Protein 6BA9 (pdb70)

Secondary structure (DSSP, 8-state):
--EEEEE---TT---EEEEEPPTT--GGGGHHHHTS--SSSEEEEEPPTTSGGGTTSPPP--HHHHHHHHHHHHHHHS-TTSPEEEEEETHHHHHHHHHHHHHHHTT---SEEEEES---TTS--SS--TTS-HHHHHHHHHHHTS--GGGGG-HHHHHHHHHHHHHHHHHHHH---S-GGGSPPB-S-EEEEEETT-TTS-HHHHHGGGGGBSSEEEEEEESSSTTHHHHTHHHHHHHHHHH-HHHH-

InterPro domains:
  IPR001031 Thioesterase [PF00975] (20-250)
  IPR012223 Thioesterase type II, NRPS/PKS/S-FAS [PTHR11487] (1-256)
  IPR029058 Alpha/Beta hydrolase fold [G3DSA:3.40.50.1820] (8-244)
  IPR029058 Alpha/Beta hydrolase fold [SSF53474] (9-246)

B-factor: mean 22.12, std 8.67, range [9.47, 68.82]

Structure (mmCIF, N/CA/C/O backbone):
data_6BA9
#
_entry.id   6BA9
#
_cell.length_a   82.450
_cell.length_b   82.450
_cell.length_c   82.043
_cell.angle_alpha   90.00
_cell.angle_beta   90.00
_cell.angle_gamma   90.00
#
_symmetry.space_group_name_H-M   'P 4 21 2'
#
loop_
_entity.id
_entity.type
_entity.pdbx_description
1 polymer 'Iron aquisition yersiniabactin synthesis enzyme, YbtT'
2 water water
#
loop_
_atom_site.group_PDB
_atom_site.id
_atom_site.type_symbol
_atom_site.label_atom_id
_atom_site.label_alt_id
_atom_site.label_comp_id
_atom_site.label_asym_id
_atom_site.label_entity_id
_atom_site.label_seq_id
_atom_site.pdbx_PDB_ins_code
_atom_site.Cartn_x
_atom_site.Cartn_y
_atom_site.Cartn_z
_atom_site.occupancy
_atom_site.B_iso_or_equiv
_atom_site.auth_seq_id
_atom_site.auth_comp_id
_atom_site.auth_asym_id
_atom_site.auth_atom_id
_atom_site.pdbx_PDB_model_num
ATOM 1 N N . ALA A 1 1 ? 7.719 33.313 20.122 1.00 30.91 0 ALA A N 1
ATOM 2 C CA . ALA A 1 1 ? 9.140 33.185 20.450 1.00 22.62 0 ALA A CA 1
ATOM 3 C C . ALA A 1 1 ? 9.623 31.778 20.134 1.00 20.93 0 ALA A C 1
ATOM 4 O O . ALA A 1 1 ? 8.868 30.802 20.245 1.00 23.13 0 ALA A O 1
ATOM 6 N N . MET A 1 2 ? 10.899 31.670 19.749 1.00 16.30 1 MET A N 1
ATOM 7 C CA . MET A 1 2 ? 11.502 30.360 19.551 1.00 16.05 1 MET A CA 1
ATOM 8 C C . MET A 1 2 ? 11.900 29.707 20.868 1.00 15.88 1 MET A C 1
ATOM 9 O O . MET A 1 2 ? 11.838 28.477 20.985 1.00 16.74 1 MET A O 1
ATOM 23 N N . CYS A 1 3 ? 12.322 30.484 21.858 1.00 13.81 2 CYS A N 1
ATOM 24 C CA . CYS A 1 3 ? 12.850 29.924 23.098 1.00 15.74 2 CYS A CA 1
ATOM 25 C C . CYS A 1 3 ? 11.731 29.596 24.082 1.00 19.01 2 CYS A C 1
ATOM 26 O O . CYS A 1 3 ? 10.819 30.403 24.299 1.00 19.47 2 CYS A O 1
ATOM 34 N N . ILE A 1 4 ? 11.805 28.403 24.667 1.00 15.64 3 ILE A N 1
ATOM 35 C CA . ILE A 1 4 ? 10.914 28.005 25.762 1.00 17.43 3 ILE A CA 1
ATOM 36 C C . ILE A 1 4 ? 11.764 27.739 27.003 1.00 17.26 3 ILE A C 1
ATOM 37 O O . ILE A 1 4 ? 12.822 27.101 26.913 1.00 15.46 3 ILE A O 1
ATOM 53 N N . PRO A 1 5 ? 11.326 28.174 28.181 1.00 15.68 4 PRO A N 1
ATOM 54 C CA . PRO A 1 5 ? 12.115 27.955 29.397 1.00 17.43 4 PRO A CA 1
ATOM 55 C C . PRO A 1 5 ? 12.003 26.519 29.886 1.00 20.16 4 PRO A C 1
ATOM 56 O O . PRO A 1 5 ? 10.913 25.941 29.914 1.00 21.19 4 PRO A O 1
ATOM 67 N N . LEU A 1 6 ? 13.144 25.931 30.260 1.00 15.71 5 LEU A N 1
ATOM 68 C CA . LEU A 1 6 ? 13.179 24.611 30.887 1.00 16.52 5 LEU A CA 1
ATOM 69 C C . LEU A 1 6 ? 13.539 24.686 32.361 1.00 20.31 5 LEU A C 1
ATOM 70 O O . LEU A 1 6 ? 12.906 24.014 33.188 1.00 21.54 5 LEU A O 1
ATOM 86 N N . TRP A 1 7 ? 14.553 25.471 32.713 1.00 18.09 6 TRP A N 1
ATOM 87 C CA . TRP A 1 7 ? 14.915 25.718 34.107 1.00 18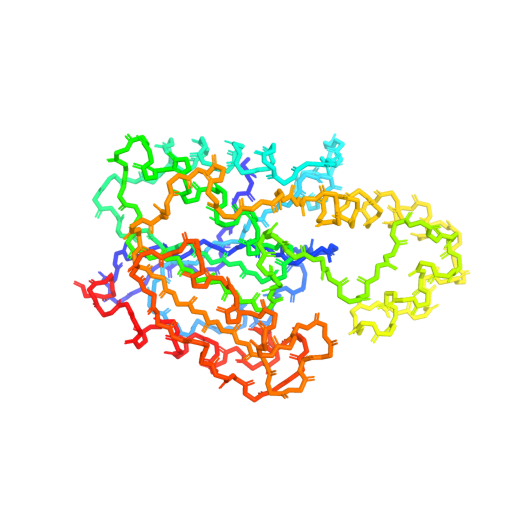.37 6 TRP A CA 1
ATOM 88 C C . TRP A 1 7 ? 14.910 27.211 34.383 1.00 21.60 6 TRP A C 1
ATOM 89 O O . TRP A 1 7 ? 15.422 27.995 33.576 1.00 16.89 6 TRP A O 1
ATOM 110 N N . PRO A 1 8 ? 14.426 27.633 35.543 1.00 19.34 7 PRO A N 1
ATOM 111 C CA . PRO A 1 8 ? 14.688 28.992 35.992 1.00 20.38 7 PRO A CA 1
ATOM 112 C C . PRO A 1 8 ? 16.061 29.047 36.640 1.00 19.56 7 PRO A C 1
ATOM 113 O O . PRO A 1 8 ? 16.606 28.035 37.090 1.00 22.36 7 PRO A O 1
ATOM 124 N N . ALA A 1 9 ? 16.637 30.243 36.668 1.00 21.54 8 ALA A N 1
ATOM 125 C CA . ALA A 1 9 ? 17.870 30.414 37.409 1.00 21.34 8 ALA A CA 1
ATOM 126 C C . ALA A 1 9 ? 17.608 30.137 38.884 1.00 23.58 8 ALA A C 1
ATOM 127 O O . ALA A 1 9 ? 16.509 30.376 39.396 1.00 23.72 8 ALA A O 1
ATOM 134 N N . ARG A 1 10 ? 18.618 29.616 39.570 1.00 20.46 9 ARG A N 1
ATOM 135 C CA . ARG A 1 10 ? 18.494 29.428 41.009 1.00 23.69 9 ARG A CA 1
ATOM 136 C C . ARG A 1 10 ? 19.790 29.809 41.705 1.00 21.59 9 ARG A C 1
ATOM 137 O O . ARG A 1 10 ? 20.837 30.031 41.084 1.00 21.24 9 ARG A O 1
ATOM 158 N N . ASN A 1 11 ? 19.696 29.879 43.032 1.00 24.13 10 ASN A N 1
ATOM 159 C CA . ASN A 1 11 ? 20.839 30.133 43.897 1.00 20.85 10 ASN A CA 1
ATOM 160 C C . ASN A 1 11 ? 21.525 31.464 43.590 1.00 21.79 10 ASN A C 1
ATOM 161 O O . ASN A 1 11 ? 22.726 31.597 43.792 1.00 25.11 10 ASN A O 1
ATOM 172 N N . GLY A 1 12 ? 20.758 32.444 43.111 1.00 25.96 11 GLY A N 1
ATOM 173 C CA . GLY A 1 12 ? 21.293 33.744 42.755 1.00 27.85 11 GLY A CA 1
ATOM 174 C C . GLY A 1 12 ? 22.071 33.795 41.452 1.00 29.07 11 GLY A C 1
ATOM 175 O O . GLY A 1 12 ? 22.595 34.862 41.108 1.00 29.29 11 GLY A O 1
ATOM 179 N N . ASN A 1 13 ? 22.161 32.690 40.717 1.00 25.08 12 ASN A N 1
ATOM 180 C CA . ASN A 1 13 ? 22.916 32.676 39.473 1.00 21.53 12 ASN A CA 1
ATOM 181 C C . ASN A 1 13 ? 22.229 33.568 38.451 1.00 20.59 12 ASN A C 1
ATOM 182 O O . ASN A 1 13 ? 21.001 33.669 38.417 1.00 24.97 12 ASN A O 1
ATOM 193 N N . THR A 1 14 ? 23.035 34.200 37.592 1.00 19.85 13 THR A N 1
ATOM 194 C CA . THR A 1 14 ? 22.514 35.131 36.595 1.00 21.25 13 THR A CA 1
ATOM 195 C C . THR A 1 14 ? 22.707 34.649 35.162 1.00 18.90 13 THR A C 1
ATOM 196 O O . THR A 1 14 ? 22.207 35.298 34.236 1.00 22.19 13 THR A O 1
ATOM 207 N N . ALA A 1 15 ? 23.380 33.523 34.960 1.00 17.69 14 ALA A N 1
ATOM 208 C CA . ALA A 1 15 ? 23.655 33.056 33.613 1.00 17.14 14 ALA A CA 1
ATOM 209 C C . ALA A 1 15 ? 22.402 32.460 32.977 1.00 15.75 14 ALA A C 1
ATOM 210 O O . ALA A 1 15 ? 21.476 32.014 33.651 1.00 16.83 14 ALA A O 1
ATOM 217 N N . HIS A 1 16 ? 22.382 32.482 31.641 1.0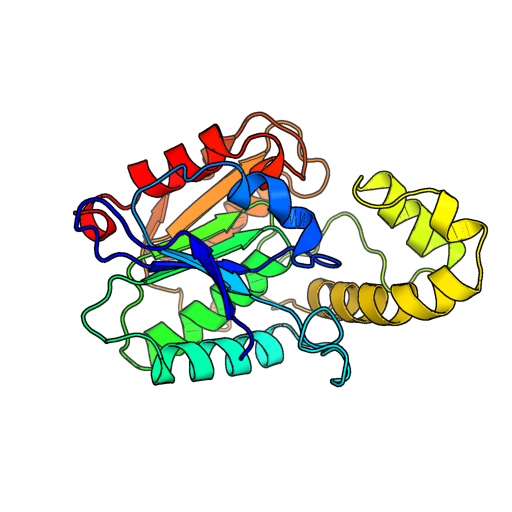0 15.12 15 HIS A N 1
ATOM 218 C CA . HIS A 1 16 ? 21.288 31.926 30.852 1.00 13.39 15 HIS A CA 1
ATOM 219 C C . HIS A 1 16 ? 21.896 31.097 29.733 1.00 13.98 15 HIS A C 1
ATOM 220 O O . HIS A 1 16 ? 22.638 31.623 28.896 1.00 14.56 15 HIS A O 1
ATOM 234 N N . LEU A 1 17 ? 21.638 29.794 29.767 1.00 13.18 16 LEU A N 1
ATOM 235 C CA . LEU A 1 17 ? 22.098 28.846 28.756 1.00 12.28 16 LEU A CA 1
ATOM 236 C C . LEU A 1 17 ? 20.943 28.560 27.798 1.00 12.27 16 LEU A C 1
ATOM 237 O O . LEU A 1 17 ? 19.845 28.200 28.230 1.00 13.82 16 LEU A O 1
ATOM 253 N N . VAL A 1 18 ? 21.185 28.762 26.501 1.00 11.69 17 VAL A N 1
ATOM 254 C CA . VAL A 1 18 ? 20.205 28.566 25.436 1.00 11.95 17 VAL A CA 1
ATOM 255 C C . VAL A 1 18 ? 20.676 27.411 24.562 1.00 12.51 17 VAL A C 1
ATOM 256 O O . VAL A 1 18 ? 21.775 27.465 23.987 1.00 12.02 17 VAL A O 1
ATOM 269 N N . MET A 1 19 ? 19.859 26.363 24.478 1.00 11.03 18 MET A N 1
ATOM 270 C CA . MET A 1 19 ? 20.219 25.137 23.787 1.00 11.21 18 MET A CA 1
ATOM 271 C C . MET A 1 19 ? 19.483 25.010 22.465 1.00 10.79 18 MET A C 1
ATOM 272 O O . MET A 1 19 ? 18.246 25.018 22.439 1.00 11.52 18 MET A O 1
ATOM 286 N N . CYS A 1 20 ? 20.228 24.769 21.388 1.00 11.35 19 CYS A N 1
ATOM 287 C CA . CYS A 1 20 ? 19.699 24.499 20.056 1.00 12.41 19 CYS A CA 1
ATOM 288 C C . CYS A 1 20 ? 19.648 22.991 19.821 1.00 11.16 19 CYS A C 1
ATOM 289 O O . CYS A 1 20 ? 20.673 22.299 19.991 1.00 11.93 19 CYS A O 1
ATOM 297 N N . PRO A 1 21 ? 18.504 22.441 19.429 1.00 12.02 20 PRO A N 1
ATOM 298 C CA . PRO A 1 21 ? 18.367 20.987 19.322 1.00 11.37 20 PRO A CA 1
ATOM 299 C C . PRO A 1 21 ? 18.916 20.429 18.008 1.00 13.70 20 PRO A C 1
ATOM 300 O O . PRO A 1 21 ? 19.249 21.147 17.060 1.00 13.37 20 PRO A O 1
ATOM 311 N N . PHE A 1 22 ? 19.005 19.101 17.968 1.00 12.99 21 PHE A N 1
ATOM 312 C CA . PHE A 1 22 ? 19.384 18.364 16.776 1.00 12.95 21 PHE A CA 1
ATOM 313 C C . PHE A 1 22 ? 18.226 18.333 15.764 1.00 13.07 21 PHE A C 1
ATOM 314 O O . PHE A 1 22 ? 17.085 18.729 16.050 1.00 14.36 21 PHE A O 1
ATOM 331 N N . ALA A 1 23 ? 18.541 17.877 14.557 1.00 12.92 22 ALA A N 1
ATOM 332 C CA . ALA A 1 23 ? 17.534 17.765 13.502 1.00 12.32 22 ALA A CA 1
ATOM 333 C C . ALA A 1 23 ? 16.454 16.784 13.931 1.00 15.45 22 ALA A C 1
ATOM 334 O O . ALA A 1 23 ? 16.744 15.705 14.458 1.00 16.42 22 ALA A O 1
ATOM 341 N N . GLY A 1 24 ? 15.201 17.172 13.715 1.00 14.94 23 GLY A N 1
ATOM 342 C CA . GLY A 1 24 ? 14.079 16.415 14.205 1.00 17.56 23 GLY A CA 1
ATOM 343 C C . GLY A 1 24 ? 13.802 16.614 15.673 1.00 17.42 23 GLY A C 1
ATOM 344 O O . GLY A 1 24 ? 12.842 16.026 16.197 1.00 19.46 23 GLY A O 1
ATOM 348 N N . GLY A 1 25 ? 14.605 17.417 16.363 1.00 16.52 24 GLY A N 1
ATOM 349 C CA . GLY A 1 25 ? 14.379 17.649 17.771 1.00 16.00 24 GLY A CA 1
ATOM 350 C C . GLY A 1 25 ? 13.147 18.498 18.030 1.00 17.51 24 GLY A C 1
ATOM 351 O O . GLY A 1 25 ? 12.679 19.267 17.186 1.00 17.85 24 GLY A O 1
ATOM 355 N N . SER A 1 26 ? 12.629 18.365 19.248 1.00 17.19 25 SER A N 1
ATOM 356 C CA . SER A 1 26 ? 11.467 19.116 19.717 1.00 16.53 25 SER A CA 1
ATOM 357 C C . SER A 1 26 ? 11.475 19.020 21.233 1.00 17.18 25 SER A C 1
ATOM 358 O O . SER A 1 26 ? 12.310 18.329 21.813 1.00 17.95 25 SER A O 1
ATOM 366 N N . SER A 1 27 ? 10.535 19.708 21.882 1.00 16.13 26 SER A N 1
ATOM 367 C CA . SER A 1 27 ? 10.602 19.789 23.338 1.00 14.98 26 SER A CA 1
ATOM 368 C C . SER A 1 27 ? 10.505 18.421 24.000 1.00 18.22 26 SER A C 1
ATOM 369 O O . SER A 1 27 ? 11.154 18.191 25.031 1.00 17.05 26 SER A O 1
ATOM 377 N N . SER A 1 28 ? 9.732 17.490 23.433 1.00 17.78 27 SER A N 1
ATOM 378 C CA . SER A 1 28 ? 9.576 16.198 24.090 1.00 18.69 27 SER A CA 1
ATOM 379 C C . SER A 1 28 ? 10.896 15.447 24.208 1.00 19.90 27 SER A C 1
ATOM 380 O O . SER A 1 28 ? 11.079 14.656 25.146 1.00 20.25 27 SER A O 1
ATOM 388 N N . ALA A 1 29 ? 11.826 15.671 23.274 1.00 18.28 28 ALA A N 1
ATOM 389 C CA . ALA A 1 29 ? 13.111 14.985 23.318 1.00 19.23 28 ALA A CA 1
ATOM 390 C C . ALA A 1 29 ? 13.938 15.387 24.531 1.00 20.49 28 ALA A C 1
ATOM 391 O O . ALA A 1 29 ? 14.819 14.623 24.941 1.00 20.51 28 ALA A O 1
ATOM 398 N N . PHE A 1 30 ? 13.651 16.544 25.128 1.00 17.09 29 PHE A N 1
ATOM 399 C CA . PHE A 1 30 ? 14.424 17.115 26.227 1.00 17.36 29 PHE A CA 1
ATOM 400 C C . PHE A 1 30 ? 13.684 17.046 27.562 1.00 19.72 29 PHE A C 1
ATOM 401 O O . PHE A 1 30 ? 14.084 17.694 28.537 1.00 17.81 29 PHE A O 1
ATOM 418 N N . ARG A 1 31 ? 12.631 16.230 27.640 1.00 20.54 30 ARG A N 1
ATOM 419 C CA . ARG A 1 31 ? 11.858 16.137 28.873 1.00 22.22 30 ARG A CA 1
ATOM 420 C C . ARG A 1 31 ? 12.721 15.689 30.050 1.00 19.36 30 ARG A C 1
ATOM 421 O O . ARG A 1 31 ? 12.507 16.137 31.178 1.00 22.08 30 ARG A O 1
ATOM 442 N N . HIS A 1 32 ? 13.689 14.802 29.810 1.00 20.26 31 HIS A N 1
ATOM 443 C CA . HIS A 1 32 ? 14.555 14.342 30.894 1.00 20.86 31 HIS A CA 1
ATOM 444 C C . HIS A 1 32 ? 15.297 15.502 31.551 1.00 20.96 31 HIS A C 1
ATOM 445 O O . HIS A 1 32 ? 15.539 15.486 32.767 1.00 19.84 31 HIS A O 1
ATOM 459 N N . TRP A 1 33 ? 15.653 16.525 30.773 1.00 18.22 32 TRP A N 1
ATOM 460 C CA . TRP A 1 33 ? 16.279 17.702 31.368 1.00 17.69 32 TRP A CA 1
ATOM 461 C C . TRP A 1 33 ? 15.343 18.419 32.329 1.00 18.70 32 TRP A C 1
ATOM 462 O O . TRP A 1 33 ? 15.795 19.026 33.303 1.00 18.99 32 TRP A O 1
ATOM 483 N N . GLN A 1 34 ? 14.040 18.377 32.073 1.00 23.24 33 GLN A N 1
ATOM 484 C CA . GLN A 1 34 ? 13.087 18.992 32.991 1.00 27.54 33 GLN A CA 1
ATOM 485 C C . GLN A 1 34 ? 12.876 18.177 34.256 1.00 26.12 33 GLN A C 1
ATOM 486 O O . GLN A 1 34 ? 12.378 18.720 35.250 1.00 34.45 33 GLN A O 1
ATOM 500 N N . ALA A 1 35 ? 13.235 16.895 34.255 1.00 28.31 34 ALA A N 1
ATOM 501 C CA . ALA A 1 35 ? 13.060 16.089 35.454 1.00 30.80 34 ALA A CA 1
ATOM 502 C C . ALA A 1 35 ? 13.922 16.594 36.598 1.00 31.58 34 ALA A C 1
ATOM 503 O O . ALA A 1 35 ? 13.618 16.316 37.762 1.00 33.54 34 ALA A O 1
ATOM 510 N N . GLU A 1 36 ? 14.995 17.328 36.299 1.00 26.42 35 GLU A N 1
ATOM 511 C CA . GLU A 1 36 ? 15.943 17.687 37.342 1.00 23.04 35 GLU A CA 1
ATOM 512 C C . GLU A 1 36 ? 16.902 18.775 36.871 1.00 21.84 35 GLU A C 1
ATOM 513 O O . GLU A 1 36 ? 17.554 18.620 35.840 1.00 23.26 35 GLU A O 1
ATOM 525 N N . GLN A 1 37 ? 17.010 19.857 37.634 1.00 21.99 36 GLN A N 1
ATOM 526 C CA . GLN A 1 37 ? 17.923 20.945 37.307 1.00 19.02 36 GLN A CA 1
ATOM 527 C C . GLN A 1 37 ? 19.351 20.557 37.682 1.00 20.15 36 GLN A C 1
ATOM 528 O O . GLN A 1 37 ? 19.641 20.263 38.850 1.00 22.19 36 GLN A O 1
ATOM 542 N N . LEU A 1 38 ? 20.249 20.555 36.697 1.00 16.67 37 LEU A N 1
ATOM 543 C CA . LEU A 1 38 ? 21.604 20.057 36.884 1.00 16.52 37 LEU A CA 1
ATOM 544 C C . LEU A 1 38 ? 22.662 21.153 36.989 1.00 17.21 37 LEU A C 1
ATOM 545 O O . LEU A 1 38 ? 23.848 20.844 37.183 1.00 18.54 37 LEU A O 1
ATOM 561 N N . ALA A 1 39 ? 22.268 22.413 36.873 1.00 17.35 38 ALA A N 1
ATOM 562 C CA . ALA A 1 39 ? 23.160 23.548 37.061 1.00 17.23 38 ALA A CA 1
ATOM 563 C C . ALA A 1 39 ? 22.277 24.732 37.401 1.00 16.23 38 ALA A C 1
ATOM 564 O O . ALA A 1 39 ? 21.072 24.707 37.155 1.00 18.10 38 ALA A O 1
ATOM 571 N N . ASP A 1 40 ? 22.881 25.777 37.976 1.00 17.38 39 ASP A N 1
ATOM 572 C CA . ASP A 1 40 ? 22.090 26.873 38.536 1.00 16.56 39 ASP A CA 1
ATOM 573 C C . ASP A 1 40 ? 21.654 27.936 37.517 1.00 16.25 39 ASP A C 1
ATOM 574 O O . ASP A 1 40 ? 20.843 28.810 37.862 1.00 18.29 39 ASP A O 1
ATOM 583 N N . CYS A 1 41 ? 22.165 27.892 36.289 1.00 15.66 40 CYS A N 1
ATOM 584 C CA . CYS A 1 41 ? 21.766 28.855 35.279 1.00 15.95 40 CYS A CA 1
ATOM 585 C C . CYS A 1 41 ? 20.320 28.619 34.876 1.00 15.28 40 CYS A C 1
ATOM 586 O O . CYS A 1 41 ? 19.800 27.509 34.986 1.00 14.72 40 CYS A O 1
ATOM 594 N N . ALA A 1 42 ? 19.677 29.676 34.382 1.00 14.69 41 ALA A N 1
ATOM 595 C CA . ALA A 1 42 ? 18.474 29.500 33.589 1.00 14.24 41 ALA A CA 1
ATOM 596 C C . ALA A 1 42 ? 18.837 28.701 32.347 1.00 14.43 41 ALA A C 1
ATOM 597 O O . ALA A 1 42 ? 19.967 28.768 31.855 1.00 15.09 41 ALA A O 1
ATOM 604 N N . LEU A 1 43 ? 17.888 27.890 31.884 1.00 13.42 42 LEU A N 1
ATOM 605 C CA . LEU A 1 43 ? 18.057 27.050 30.707 1.00 13.16 42 LEU A CA 1
ATOM 606 C C . LEU A 1 43 ? 16.821 27.176 29.833 1.00 14.80 42 LEU A C 1
ATOM 607 O O . LEU A 1 43 ? 15.695 26.972 30.304 1.00 15.19 42 LEU A O 1
ATOM 623 N N . SER A 1 44 ? 17.033 27.50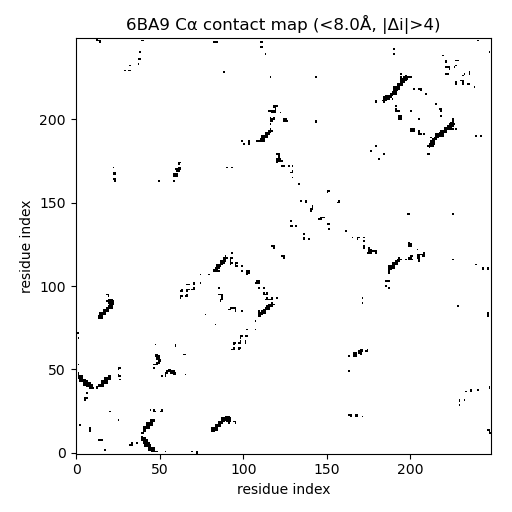8 28.565 1.00 13.53 43 SER A N 1
ATOM 624 C CA . SER A 1 44 ? 15.956 27.557 27.588 1.00 12.73 43 SER A CA 1
ATOM 625 C C . SER A 1 44 ? 16.310 26.685 26.398 1.00 13.19 43 SER A C 1
ATOM 626 O O . SER A 1 44 ? 17.490 26.495 26.079 1.00 13.67 43 SER A O 1
ATOM 634 N N . LEU A 1 45 ? 15.270 26.166 25.742 1.00 12.16 44 LEU A N 1
ATOM 635 C CA . LEU A 1 45 ? 15.389 25.330 24.557 1.00 11.93 44 LEU A CA 1
ATOM 636 C C . LEU A 1 45 ? 14.808 26.085 23.367 1.00 13.14 44 LEU A C 1
ATOM 637 O O . LEU A 1 45 ? 13.727 26.688 23.464 1.00 13.57 44 LEU A O 1
ATOM 653 N N . VAL A 1 46 ? 15.516 26.042 22.250 1.00 11.50 45 VAL A N 1
ATOM 654 C CA . VAL A 1 46 ? 15.080 26.685 21.010 1.00 11.84 45 VAL A CA 1
ATOM 655 C C . VAL A 1 46 ? 14.174 25.721 20.246 1.00 11.25 45 VAL A C 1
ATOM 656 O O . VAL A 1 46 ? 14.516 24.548 20.069 1.00 13.15 45 VAL A O 1
ATOM 669 N N . THR A 1 47 ? 13.026 26.217 19.787 1.00 13.19 46 THR A N 1
ATOM 670 C CA . THR A 1 47 ? 12.095 25.452 18.959 1.00 12.00 46 THR A CA 1
ATOM 671 C C . THR A 1 47 ? 12.304 25.807 17.495 1.00 10.71 46 THR A C 1
ATOM 672 O O . THR A 1 47 ? 12.243 26.987 17.135 1.00 14.35 46 THR A O 1
ATOM 683 N N . TRP A 1 48 ? 12.517 24.806 16.654 1.00 12.42 47 TRP A N 1
ATOM 684 C CA . TRP A 1 48 ? 12.539 25.046 15.219 1.00 15.61 47 TRP A CA 1
ATOM 685 C C . TRP A 1 48 ? 11.112 25.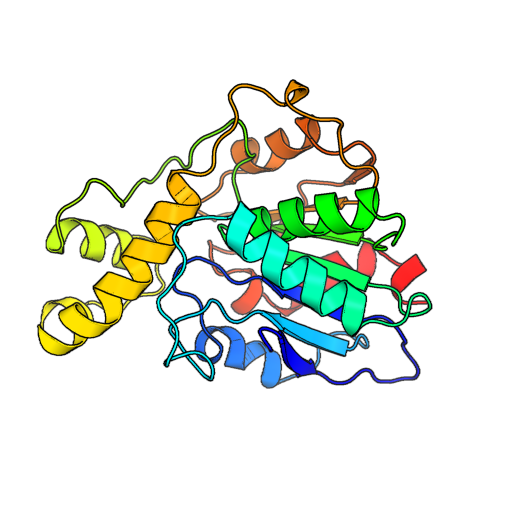276 14.708 1.00 14.34 47 TRP A C 1
ATOM 686 O O . TRP A 1 48 ? 10.190 24.530 15.073 1.00 13.92 47 TRP A O 1
ATOM 707 N N . PRO A 1 49 ? 10.879 26.301 13.895 1.00 13.00 48 PRO A N 1
ATOM 708 C CA . PRO A 1 49 ? 9.545 26.492 13.319 1.00 13.45 48 PRO A CA 1
ATOM 709 C C . PRO A 1 49 ? 8.995 25.206 12.710 1.00 12.88 48 PRO A C 1
ATOM 710 O O . PRO A 1 49 ? 9.726 24.372 12.148 1.00 13.33 48 PRO A O 1
ATOM 721 N N . GLY A 1 50 ? 7.686 25.026 12.891 1.00 12.64 49 GLY A N 1
ATOM 722 C CA . GLY A 1 50 ? 6.951 23.918 12.325 1.00 13.68 49 GLY A CA 1
ATOM 723 C C . GLY A 1 50 ? 6.456 22.903 13.330 1.00 13.69 49 GLY A C 1
ATOM 724 O O . GLY A 1 50 ? 5.790 21.940 12.924 1.00 15.56 49 GLY A O 1
ATOM 728 N N . ARG A 1 51 ? 6.787 23.047 14.608 1.00 13.11 50 ARG A N 1
ATOM 729 C CA . ARG A 1 51 ? 6.387 22.077 15.613 1.00 14.51 50 ARG A CA 1
ATOM 730 C C . ARG A 1 51 ? 6.180 22.793 16.935 1.00 12.82 50 ARG A C 1
ATOM 731 O O . ARG A 1 51 ? 6.538 23.967 17.097 1.00 12.53 50 ARG A O 1
ATOM 752 N N . ASP A 1 52 ? 5.651 22.054 17.904 1.00 14.79 51 ASP A N 1
ATOM 753 C CA . ASP A 1 52 ? 5.423 22.563 19.268 1.00 13.89 51 ASP A CA 1
ATOM 754 C C . ASP A 1 52 ? 4.567 23.828 19.166 1.00 14.36 51 ASP A C 1
ATOM 755 O O . ASP A 1 52 ? 3.592 23.824 18.399 1.00 14.47 51 ASP A O 1
ATOM 764 N N . ARG A 1 53 ? 4.900 24.915 19.862 1.00 17.05 52 ARG A N 1
ATOM 765 C CA . ARG A 1 53 ? 4.083 26.128 19.800 1.00 16.92 52 ARG A CA 1
ATOM 766 C C . ARG A 1 53 ? 4.182 26.828 18.454 1.00 16.25 52 ARG A C 1
ATOM 767 O O . ARG A 1 53 ? 3.454 27.802 18.227 1.00 18.23 52 ARG A O 1
ATOM 788 N N . LEU A 1 54 ? 5.096 26.391 17.581 1.00 13.70 53 LEU A N 1
ATOM 789 C CA . LEU A 1 54 ? 5.324 26.983 16.273 1.00 12.99 53 LEU A CA 1
ATOM 790 C C . LEU A 1 54 ? 4.814 26.091 15.150 1.00 13.50 53 LEU A C 1
ATOM 791 O O . LEU A 1 54 ? 5.260 26.205 14.003 1.00 14.13 53 LEU A O 1
ATOM 807 N N . ARG A 1 55 ? 3.854 25.221 15.457 1.00 12.51 54 ARG A N 1
ATOM 808 C CA . ARG A 1 55 ? 3.283 24.314 14.456 1.00 14.20 54 ARG A CA 1
ATOM 809 C C . ARG A 1 55 ? 2.669 25.062 13.280 1.00 14.76 54 ARG A C 1
ATOM 810 O O . ARG A 1 55 ? 2.640 24.536 12.160 1.00 17.68 54 ARG A O 1
ATOM 831 N N . HIS A 1 56 ? 2.164 26.269 13.509 1.00 14.24 55 HIS A N 1
ATOM 832 C CA . HIS A 1 56 ? 1.500 27.033 12.461 1.00 16.42 55 HIS A CA 1
ATOM 833 C C . HIS A 1 56 ? 2.471 27.581 11.421 1.00 17.99 55 HIS A C 1
ATOM 834 O O . HIS A 1 56 ? 2.021 28.091 10.391 1.00 20.87 55 HIS A O 1
ATOM 848 N N . LEU A 1 57 ? 3.780 27.519 11.666 1.00 15.84 56 LEU A N 1
ATOM 849 C CA . LEU A 1 57 ? 4.775 28.048 10.742 1.00 17.33 56 LEU A CA 1
ATOM 850 C C . LEU A 1 57 ? 5.300 26.936 9.840 1.00 17.87 56 LEU A C 1
ATOM 851 O O . LEU A 1 57 ? 5.385 25.774 10.237 1.00 18.80 56 LEU A O 1
ATOM 867 N N . GLU A 1 58 ? 5.683 27.295 8.615 1.00 20.22 57 GLU A N 1
ATOM 868 C CA . GLU A 1 58 ? 6.386 26.324 7.789 1.00 18.23 57 GLU A CA 1
ATOM 869 C C . GLU A 1 58 ? 7.807 26.150 8.315 1.00 15.17 57 GLU A C 1
ATOM 870 O O . GLU A 1 58 ? 8.432 27.115 8.758 1.00 17.39 57 GLU A O 1
ATOM 882 N N . PRO A 1 59 ? 8.348 24.938 8.276 1.00 15.72 58 PRO A N 1
ATOM 883 C CA . PRO A 1 59 ? 9.727 24.761 8.715 1.00 14.08 58 PRO A CA 1
ATOM 884 C C . PRO A 1 59 ? 10.698 25.441 7.763 1.00 15.43 58 PRO A C 1
ATOM 885 O O . PRO A 1 59 ? 10.469 25.523 6.547 1.00 17.71 58 PRO A O 1
ATOM 896 N N . LEU A 1 60 ? 11.776 25.957 8.338 1.00 13.91 59 LEU A N 1
ATOM 897 C CA . LEU A 1 60 ? 12.836 26.577 7.563 1.00 15.19 59 LEU A CA 1
ATOM 898 C C . LEU A 1 60 ? 13.833 25.542 7.045 1.00 14.70 59 LEU A C 1
ATOM 899 O O . LEU A 1 60 ? 13.983 24.443 7.585 1.00 15.90 59 LEU A O 1
ATOM 915 N N . ARG A 1 61 ? 14.494 25.904 5.953 1.00 14.62 60 ARG A N 1
ATOM 916 C CA . ARG A 1 61 ? 15.411 25.026 5.234 1.00 13.84 60 ARG A CA 1
ATOM 917 C C . ARG A 1 61 ? 16.826 25.592 5.181 1.00 13.56 60 ARG A C 1
ATOM 918 O O . ARG A 1 61 ? 17.640 25.156 4.353 1.00 14.90 60 ARG A O 1
ATOM 939 N N . SER A 1 62 ? 17.149 26.526 6.086 1.00 11.95 61 SER A N 1
ATOM 940 C CA . SER A 1 62 ? 18.440 27.211 6.127 1.00 12.39 61 SER A CA 1
ATOM 941 C C . SER A 1 62 ? 18.892 27.412 7.571 1.00 12.64 61 SER A C 1
ATOM 942 O O . SER A 1 62 ? 18.164 27.994 8.382 1.00 12.80 61 SER A O 1
ATOM 950 N N . ILE A 1 63 ? 20.116 26.974 7.863 1.00 13.09 62 ILE A N 1
ATOM 951 C CA . ILE A 1 63 ? 20.751 27.210 9.156 1.00 12.27 62 ILE A CA 1
ATOM 952 C C . ILE A 1 63 ? 20.885 28.708 9.428 1.00 13.08 62 ILE A C 1
ATOM 953 O 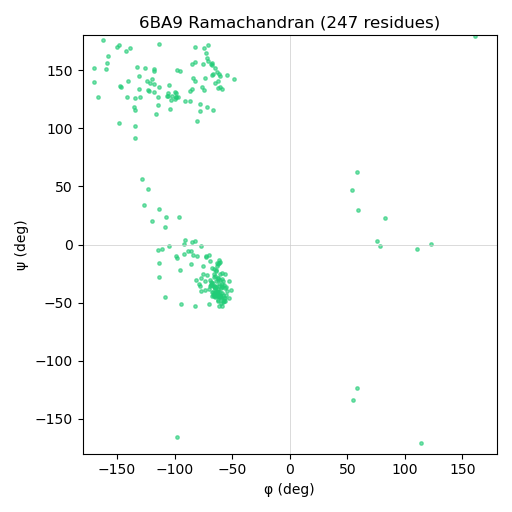O . ILE A 1 63 ? 20.626 29.181 10.538 1.00 11.85 62 ILE A O 1
ATOM 969 N N . THR A 1 64 ? 21.343 29.473 8.438 1.00 14.31 63 THR A N 1
ATOM 970 C CA . THR A 1 64 ? 21.577 30.894 8.682 1.00 13.68 63 THR A CA 1
ATOM 971 C C . THR A 1 64 ? 20.262 31.643 8.912 1.00 14.31 63 THR A C 1
ATOM 972 O O . THR A 1 64 ? 20.232 32.608 9.683 1.00 14.28 63 THR A O 1
ATOM 983 N N . GLN A 1 65 ? 19.172 31.216 8.269 1.00 13.63 64 GLN A N 1
ATOM 984 C CA . GLN A 1 65 ? 17.858 31.823 8.535 1.00 13.34 64 GLN A CA 1
ATOM 985 C C . GLN A 1 65 ? 17.415 31.555 9.974 1.00 13.16 64 GLN A C 1
ATOM 986 O O . GLN A 1 65 ? 16.917 32.449 10.668 1.00 14.62 64 GLN A O 1
ATOM 1000 N N . LEU A 1 66 ? 17.565 30.315 10.435 1.00 13.47 65 LEU A N 1
ATOM 1001 C CA . LEU A 1 66 ? 17.250 30.002 11.825 1.00 11.48 65 LEU A CA 1
ATOM 1002 C C . LEU A 1 66 ? 18.079 30.849 12.786 1.00 12.37 65 LEU A C 1
ATOM 1003 O O . LEU A 1 66 ? 17.560 31.360 13.791 1.00 11.21 65 LEU A O 1
ATOM 1019 N N . ALA A 1 67 ? 19.374 30.998 12.491 1.00 12.05 66 ALA A N 1
ATOM 1020 C CA . ALA A 1 67 ? 20.275 31.774 13.341 1.00 11.67 66 ALA A CA 1
ATOM 1021 C C . ALA A 1 67 ? 19.894 33.244 13.372 1.00 11.67 66 ALA A C 1
ATOM 1022 O O . ALA A 1 67 ? 20.018 33.899 14.412 1.00 11.85 66 ALA A O 1
ATOM 1029 N N . ALA A 1 68 ? 19.454 33.786 12.239 1.00 13.08 67 ALA A N 1
ATOM 1030 C CA . ALA A 1 68 ? 19.027 35.180 12.224 1.00 13.27 67 ALA A CA 1
ATOM 1031 C C . ALA A 1 68 ? 17.807 35.387 13.109 1.00 15.08 67 ALA A C 1
ATOM 1032 O O . ALA A 1 68 ? 17.734 36.361 13.865 1.00 14.12 67 ALA A O 1
ATOM 1039 N N . LEU A 1 69 ? 16.833 34.492 13.032 1.00 13.07 68 LEU A N 1
ATOM 1040 C CA . LEU A 1 69 ? 15.665 34.593 13.900 1.00 12.77 68 LEU A CA 1
ATOM 1041 C C . LEU A 1 69 ? 16.074 34.514 15.365 1.00 12.52 68 LEU A C 1
ATOM 1042 O O . LEU A 1 69 ? 15.616 35.297 16.202 1.00 13.73 68 LEU A O 1
ATOM 1058 N N . LEU A 1 70 ? 16.940 33.571 15.698 1.00 11.84 69 LEU A N 1
ATOM 1059 C CA . LEU A 1 70 ? 17.341 33.388 17.084 1.00 11.96 69 LEU A CA 1
ATOM 1060 C C . LEU A 1 70 ? 18.163 34.565 17.584 1.00 13.62 69 LEU A C 1
ATOM 1061 O O . LEU A 1 70 ? 17.942 35.041 18.696 1.00 11.40 69 LEU A O 1
ATOM 1077 N N . ALA A 1 71 ? 19.113 35.050 16.785 1.00 12.73 70 ALA A N 1
ATOM 1078 C CA . ALA A 1 71 ? 19.935 36.166 17.245 1.00 12.33 70 ALA A CA 1
ATOM 1079 C C . ALA A 1 71 ? 19.083 37.403 17.488 1.00 11.36 70 ALA A C 1
ATOM 1080 O O . ALA A 1 71 ? 19.277 38.121 18.480 1.00 12.39 70 ALA A O 1
ATOM 1087 N N . ASN A 1 72 ? 18.125 37.662 16.600 1.00 12.75 71 ASN A N 1
ATOM 1088 C CA . ASN A 1 72 ? 17.244 38.811 16.812 1.00 13.21 71 ASN A CA 1
ATOM 1089 C C . ASN A 1 72 ? 16.435 38.649 18.079 1.00 14.50 71 ASN A C 1
ATOM 1090 O O . ASN A 1 72 ? 16.312 39.593 18.867 1.00 13.21 71 ASN A O 1
ATOM 1101 N N . GLU A 1 73 ? 15.906 37.450 18.319 1.00 11.94 72 GLU A N 1
ATOM 1102 C CA . GLU A 1 73 ? 15.130 37.222 19.528 1.00 13.40 72 GLU A CA 1
ATOM 1103 C C . GLU A 1 73 ? 15.974 37.425 20.777 1.00 12.83 72 GLU A C 1
ATOM 1104 O O . GLU A 1 73 ? 15.527 38.062 21.740 1.00 14.61 72 GLU A O 1
ATOM 1116 N N . LEU A 1 74 ? 17.193 36.896 20.787 1.00 13.00 73 LEU A N 1
ATOM 1117 C CA . LEU A 1 74 ? 18.055 37.028 21.954 1.00 13.35 73 LEU A CA 1
ATOM 1118 C C . LEU A 1 74 ? 18.485 38.474 22.162 1.00 14.50 73 LEU A C 1
ATOM 1119 O O . LEU A 1 74 ? 18.529 38.944 23.297 1.00 16.42 73 LEU A O 1
ATOM 1135 N N . GLU A 1 75 ? 18.808 39.195 21.086 1.00 13.25 74 GLU A N 1
ATOM 1136 C CA . GLU A 1 75 ? 19.160 40.605 21.231 1.00 13.05 74 GLU A CA 1
ATOM 1137 C C . GLU A 1 75 ? 18.027 41.397 21.864 1.00 15.60 74 GLU A C 1
ATOM 1138 O O . GLU A 1 75 ? 18.278 42.338 22.632 1.00 17.09 74 GLU A O 1
ATOM 1150 N N . ALA A 1 76 ? 16.781 41.055 21.531 1.00 14.47 75 ALA A N 1
ATOM 1151 C CA . ALA A 1 76 ? 15.613 41.762 22.035 1.00 16.43 75 ALA A CA 1
ATOM 1152 C C . ALA A 1 76 ? 15.276 41.380 23.467 1.00 20.07 75 ALA A C 1
ATOM 1153 O O . ALA A 1 76 ? 14.722 42.207 24.202 1.00 25.72 75 ALA A O 1
ATOM 1160 N N . SER A 1 77 ? 15.599 40.152 23.890 1.00 19.76 76 SER A N 1
ATOM 1161 C CA . SER A 1 77 ? 15.071 39.606 25.134 1.00 22.60 76 SER A CA 1
ATOM 1162 C C . SER A 1 77 ? 16.111 39.368 26.224 1.00 25.12 76 SER A C 1
ATOM 1163 O O . SER A 1 77 ? 15.719 39.205 27.384 1.00 29.56 76 SER A O 1
ATOM 1171 N N . VAL A 1 78 ? 17.405 39.349 25.911 1.00 20.04 77 VAL A N 1
ATOM 1172 C CA . VAL A 1 78 ? 18.433 39.058 26.901 1.00 20.81 77 VAL A CA 1
ATOM 1173 C C . VAL A 1 78 ? 19.098 40.363 27.300 1.00 25.21 77 VAL A C 1
ATOM 1174 O O . VAL A 1 78 ? 19.626 41.085 26.448 1.00 25.48 77 VAL A O 1
ATOM 1187 N N . SER A 1 79 ? 19.105 40.648 28.596 1.00 24.09 78 SER A N 1
ATOM 1188 C CA . SER A 1 79 ? 19.753 41.856 29.074 1.00 27.72 78 SER A CA 1
ATOM 1189 C C . SER A 1 79 ? 21.247 41.803 28.763 1.00 27.90 78 SER A C 1
ATOM 1190 O O . SER A 1 79 ? 21.878 40.747 28.904 1.00 26.52 78 SER A O 1
ATOM 1198 N N . PRO A 1 80 ? 21.862 42.920 2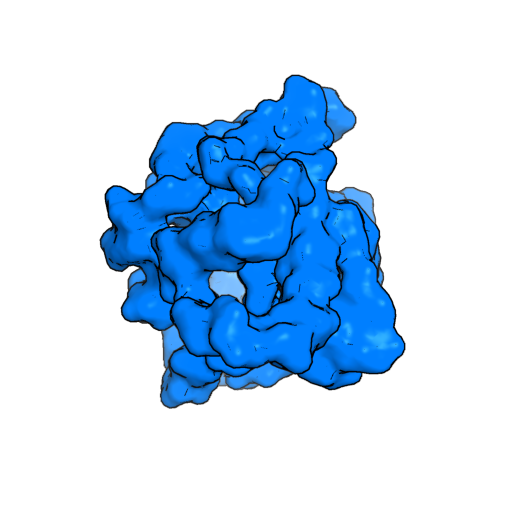8.370 1.00 31.68 79 PRO A N 1
ATOM 1199 C CA . PRO A 1 80 ? 23.319 42.902 28.171 1.00 32.40 79 PRO A CA 1
ATOM 1200 C C . PRO A 1 80 ? 24.103 42.559 29.430 1.00 31.14 79 PRO A C 1
ATOM 1201 O O . PRO A 1 80 ? 25.285 42.211 29.331 1.00 35.73 79 PRO A O 1
ATOM 1212 N N . ASP A 1 81 ? 23.479 42.621 30.604 1.00 29.11 80 ASP A N 1
ATOM 1213 C CA . ASP A 1 81 ? 24.128 42.247 31.854 1.00 31.81 80 ASP A CA 1
ATOM 1214 C C . ASP A 1 81 ? 23.983 40.766 32.184 1.00 31.08 80 ASP A C 1
ATOM 1215 O O . ASP A 1 81 ? 24.558 40.311 33.178 1.00 32.00 80 ASP A O 1
ATOM 1224 N N . THR A 1 82 ? 23.210 40.014 31.403 1.00 22.99 81 THR A N 1
ATOM 1225 C CA . THR A 1 82 ? 23.046 38.581 31.630 1.00 22.00 81 THR A CA 1
ATOM 1226 C C . THR A 1 82 ? 24.161 37.825 30.917 1.00 19.69 81 THR A C 1
ATOM 1227 O O . THR A 1 82 ? 24.311 37.986 29.700 1.00 21.34 81 THR A O 1
ATOM 1238 N N . PRO A 1 83 ? 24.960 37.004 31.604 1.00 17.39 82 PRO A N 1
ATOM 1239 C CA . PRO A 1 83 ? 25.919 36.144 30.891 1.00 16.32 82 PRO A CA 1
ATOM 1240 C C . PRO A 1 83 ? 25.183 35.104 30.059 1.00 19.08 82 PRO A C 1
ATOM 1241 O O . PRO A 1 83 ? 24.498 34.244 30.609 1.00 18.74 82 PRO A O 1
ATOM 1252 N N . LEU A 1 84 ? 25.337 35.176 28.742 1.00 14.92 83 LEU A N 1
ATOM 1253 C CA . LEU A 1 84 ? 24.636 34.302 27.808 1.00 14.20 83 LEU A CA 1
ATOM 1254 C C . LEU A 1 84 ? 25.584 33.215 27.330 1.00 13.19 83 LEU A C 1
ATOM 1255 O O . LEU A 1 84 ? 26.696 33.499 26.859 1.00 14.67 83 LEU A O 1
ATOM 1271 N N . LEU A 1 85 ? 25.139 31.970 27.449 1.00 12.85 84 LEU A N 1
ATOM 1272 C CA . LEU A 1 85 ? 25.829 30.814 26.890 1.00 12.93 84 LEU A CA 1
ATOM 1273 C C . LEU A 1 85 ? 24.966 30.197 25.798 1.00 13.43 84 LEU A C 1
ATOM 1274 O O . LEU A 1 85 ? 23.785 29.915 26.025 1.00 14.01 84 LEU A O 1
ATOM 1290 N N . LEU A 1 86 ? 25.532 30.015 24.612 1.00 12.01 85 LEU A N 1
ATOM 1291 C CA . LEU A 1 86 ? 24.832 29.378 23.502 1.00 11.46 85 LEU A CA 1
ATOM 1292 C C . LEU A 1 86 ? 25.384 27.982 23.308 1.00 12.92 85 LEU A C 1
ATOM 1293 O O . LEU A 1 86 ? 26.601 27.812 23.251 1.00 12.89 85 LEU A O 1
ATOM 1309 N N . ALA A 1 87 ? 24.510 26.989 23.224 1.00 11.19 86 ALA A N 1
ATOM 1310 C CA . ALA A 1 87 ? 24.909 25.603 23.030 1.00 11.39 86 ALA A CA 1
ATOM 1311 C C . ALA A 1 87 ? 24.070 24.969 21.928 1.00 10.16 86 ALA A C 1
ATOM 1312 O O . ALA A 1 87 ? 22.927 25.362 21.691 1.00 10.60 86 ALA A O 1
ATOM 1319 N N . GLY A 1 88 ? 24.629 23.968 21.261 1.00 11.07 87 GLY A N 1
ATOM 1320 C CA . GLY A 1 88 ? 23.861 23.196 20.301 1.00 11.14 87 GLY A CA 1
ATOM 1321 C C . GLY A 1 88 ? 24.501 21.857 20.054 1.00 11.96 87 GLY A C 1
ATOM 1322 O O . GLY A 1 88 ? 25.722 21.710 20.169 1.00 11.03 87 GLY A O 1
ATOM 1326 N N . HIS A 1 89 ? 23.671 20.868 19.718 1.00 10.95 88 HIS A N 1
ATOM 1327 C CA . HIS A 1 89 ? 24.109 19.513 19.408 1.00 11.22 88 HIS A CA 1
ATOM 1328 C C . HIS A 1 89 ? 23.728 19.181 17.971 1.00 11.88 88 HIS A C 1
ATOM 1329 O O . HIS A 1 89 ? 22.578 19.390 17.560 1.00 11.13 88 HIS A O 1
ATOM 1343 N N . ALA A 1 90 ? 24.687 18.659 17.217 1.00 11.26 89 ALA A N 1
ATOM 1344 C CA . ALA A 1 90 ? 24.480 18.240 15.823 1.00 12.47 89 ALA A CA 1
ATOM 1345 C C . ALA A 1 90 ? 23.988 19.449 15.029 1.00 11.92 89 ALA A C 1
ATOM 1346 O O . ALA A 1 90 ? 24.661 20.491 15.062 1.00 11.29 89 ALA A O 1
ATOM 1353 N N . MET A 1 91 ? 22.841 19.390 14.356 1.00 10.87 90 MET A N 1
ATOM 1354 C CA . MET A 1 91 ? 22.345 20.559 13.635 1.00 11.85 90 MET A CA 1
ATOM 1355 C C . MET A 1 91 ? 22.333 21.788 14.527 1.00 12.26 90 MET A C 1
ATOM 1356 O O . MET A 1 91 ? 22.580 22.915 14.069 1.00 11.42 90 MET A O 1
ATOM 1370 N N . GLY A 1 92 ? 21.962 21.608 15.799 1.00 11.35 91 GLY A N 1
ATOM 1371 C CA . GLY A 1 92 ? 21.871 22.742 16.698 1.00 11.39 91 GLY A CA 1
ATOM 1372 C C . GLY A 1 92 ? 23.196 23.438 16.910 1.00 10.35 91 GLY A C 1
ATOM 1373 O O . GLY A 1 92 ? 23.221 24.637 17.179 1.00 10.30 91 GLY A O 1
ATOM 1377 N N . ALA A 1 93 ? 24.310 22.710 16.801 1.00 10.87 92 ALA A N 1
ATOM 1378 C CA . ALA A 1 93 ? 25.611 23.367 16.919 1.00 10.62 92 ALA A CA 1
ATOM 1379 C C . ALA A 1 93 ? 25.838 24.353 15.780 1.00 11.65 92 ALA A C 1
ATOM 1380 O O . ALA A 1 93 ? 26.448 25.406 15.978 1.00 11.42 92 ALA A O 1
ATOM 1387 N N . GLN A 1 94 ? 25.359 24.027 14.582 1.00 10.30 93 GLN A N 1
ATOM 1388 C CA . GLN A 1 94 ? 25.506 24.922 13.444 1.00 10.70 93 GLN A CA 1
ATOM 1389 C C . GLN A 1 94 ? 24.714 26.196 13.673 1.00 11.08 93 GLN A C 1
ATOM 1390 O O . GLN A 1 94 ? 25.202 27.298 13.422 1.00 11.48 93 GLN A O 1
ATOM 1404 N N . VAL A 1 95 ? 23.480 26.058 14.163 1.00 11.44 94 VAL A N 1
ATOM 1405 C CA . VAL A 1 95 ? 22.665 27.229 14.462 1.00 10.78 94 VAL A CA 1
ATOM 1406 C C . VAL A 1 95 ? 23.281 28.047 15.588 1.00 9.47 94 VAL A C 1
ATOM 1407 O O . VAL A 1 95 ? 23.332 29.281 15.512 1.00 11.20 94 VAL A O 1
ATOM 1420 N N . ALA A 1 96 ? 23.760 27.386 16.642 1.00 10.64 95 ALA A N 1
ATOM 1421 C CA . ALA A 1 96 ? 24.371 28.091 17.763 1.00 10.41 95 ALA A CA 1
ATOM 1422 C C . ALA A 1 96 ? 25.594 28.869 17.304 1.00 11.33 95 ALA A C 1
ATOM 1423 O O . ALA A 1 96 ? 25.776 30.025 17.698 1.00 12.22 95 ALA A O 1
ATOM 1430 N N . PHE A 1 97 ? 26.433 28.255 16.471 1.00 10.78 96 PHE A N 1
ATOM 1431 C CA . PHE A 1 97 ? 27.600 28.935 15.921 1.00 11.90 96 PHE A CA 1
ATOM 1432 C C . PHE A 1 97 ? 27.203 30.168 15.118 1.00 11.04 96 PHE A C 1
ATOM 1433 O O . PHE A 1 97 ? 27.739 31.268 15.337 1.00 11.91 96 PHE A O 1
ATOM 1450 N N . GLU A 1 98 ? 26.256 30.016 14.182 1.00 11.53 97 GLU A N 1
ATOM 1451 C CA . GLU A 1 98 ? 25.861 31.149 13.344 1.00 12.87 97 GLU A CA 1
ATOM 1452 C C . GLU A 1 98 ? 25.151 32.231 14.154 1.00 14.06 97 GLU A C 1
ATOM 1453 O O . GLU A 1 98 ? 25.305 33.426 13.867 1.00 12.85 97 GLU A O 1
ATOM 1465 N N . THR A 1 99 ? 24.405 31.842 15.184 1.00 11.70 98 THR A N 1
ATOM 1466 C CA . THR A 1 99 ? 23.805 32.813 16.093 1.00 11.46 98 THR A CA 1
ATOM 1467 C C . THR A 1 99 ? 24.878 33.576 16.850 1.00 12.09 98 THR A C 1
ATOM 1468 O O . THR A 1 99 ? 24.813 34.810 16.976 1.00 13.01 98 THR A O 1
ATOM 1479 N N . CYS A 1 100 ? 25.878 32.856 17.345 1.00 12.16 99 CYS A N 1
ATOM 1480 C CA . CYS A 1 100 ? 26.970 33.481 18.069 1.00 13.24 99 CYS A CA 1
ATOM 1481 C C . CYS A 1 100 ? 27.720 34.445 17.172 1.00 12.82 99 CYS A C 1
ATOM 1482 O O . CYS A 1 100 ? 28.110 35.534 17.619 1.00 13.94 99 CYS A O 1
ATOM 1490 N N . ARG A 1 101 ? 27.897 34.084 15.904 1.00 12.63 100 ARG A N 1
ATOM 1491 C CA . ARG A 1 101 ? 28.545 34.967 14.931 1.00 14.67 100 ARG A CA 1
ATOM 1492 C C . ARG A 1 101 ? 27.810 36.298 14.849 1.00 15.34 100 ARG A C 1
ATOM 1493 O O . ARG A 1 101 ? 28.425 37.369 14.936 1.00 17.41 100 ARG A O 1
ATOM 1514 N N . LEU A 1 102 ? 26.483 36.253 14.717 1.00 14.13 101 LEU A N 1
ATOM 1515 C CA . LEU A 1 102 ? 25.711 37.490 14.612 1.00 14.46 101 LEU A CA 1
ATOM 1516 C C . LEU A 1 102 ? 25.797 38.311 15.894 1.00 16.49 101 LEU A C 1
ATOM 1517 O O . LEU A 1 102 ? 25.968 39.534 15.842 1.00 15.52 101 LEU A O 1
ATOM 1533 N N . LEU A 1 103 ? 25.678 37.678 17.059 1.00 14.11 102 LEU A N 1
ATOM 1534 C CA . LEU A 1 103 ? 25.691 38.413 18.318 1.00 15.13 102 LEU A CA 1
ATOM 1535 C C . LEU A 1 103 ? 27.052 39.038 18.584 1.00 18.94 102 LEU A C 1
ATOM 1536 O O . LEU A 1 103 ? 27.142 40.185 19.054 1.00 18.29 102 LEU A O 1
ATOM 1552 N N . GLU A 1 104 ? 28.121 38.297 18.293 1.00 17.62 103 GLU A N 1
ATOM 1553 C CA . GLU A 1 104 ? 29.473 38.829 18.461 1.00 17.51 103 GLU A CA 1
ATOM 1554 C C . GLU A 1 104 ? 29.694 40.029 17.552 1.00 17.63 103 GLU A C 1
ATOM 1555 O O . GLU A 1 104 ? 30.225 41.061 17.997 1.00 19.67 103 GLU A O 1
ATOM 1567 N N . GLN A 1 105 ? 29.269 39.929 16.282 1.00 17.41 104 GLN A N 1
ATOM 1568 C CA . GLN A 1 105 ? 29.418 41.022 15.325 1.00 20.20 104 GLN A CA 1
ATOM 1569 C C . GLN A 1 105 ? 28.657 42.258 15.774 1.00 21.05 104 GLN A C 1
ATOM 1570 O O . GLN A 1 105 ? 29.079 43.394 15.508 1.00 21.49 104 GLN A O 1
ATOM 1584 N N . ARG A 1 106 ? 27.502 42.067 16.395 1.00 16.95 105 ARG A N 1
ATOM 1585 C CA . ARG A 1 106 ? 26.698 43.191 16.858 1.00 17.59 105 ARG A CA 1
ATOM 1586 C C . ARG A 1 106 ? 27.231 43.821 18.141 1.00 21.13 105 ARG A C 1
ATOM 1587 O O . ARG A 1 106 ? 26.620 44.778 18.635 1.00 21.17 105 ARG A O 1
ATOM 1608 N N . GLY A 1 107 ? 28.321 43.302 18.712 1.00 19.14 106 GLY A N 1
ATOM 1609 C CA . GLY A 1 107 ? 28.869 43.839 19.941 1.00 21.62 106 GLY A CA 1
ATOM 1610 C C . GLY A 1 107 ? 28.205 43.344 21.201 1.00 25.60 106 GLY A C 1
ATOM 1611 O O . GLY A 1 107 ? 28.299 43.999 22.243 1.00 25.17 106 GLY A O 1
ATOM 1615 N N . LEU A 1 108 ? 27.550 42.187 21.156 1.00 20.61 107 LEU A N 1
ATOM 1616 C CA . LEU A 1 108 ? 26.744 41.768 22.289 1.00 22.83 107 LEU A CA 1
ATOM 1617 C C . LEU A 1 108 ? 27.448 40.771 23.196 1.00 34.90 107 LEU A C 1
ATOM 1618 O O . LEU A 1 108 ? 26.954 40.503 24.302 1.00 34.58 107 LEU A O 1
ATOM 1634 N N . ALA A 1 109 ? 28.594 40.251 22.771 1.00 26.69 108 ALA A N 1
ATOM 1635 C CA . ALA A 1 109 ? 29.529 39.586 23.668 1.00 32.56 108 ALA A CA 1
ATOM 1636 C C . ALA A 1 109 ? 28.873 38.413 24.384 1.00 18.49 108 ALA A C 1
ATOM 1637 O O . ALA A 1 109 ? 28.769 38.429 25.617 1.00 24.10 108 ALA A O 1
ATOM 1644 N N . PRO A 1 110 ? 28.419 37.389 23.673 1.00 21.64 109 PRO A N 1
ATOM 1645 C CA . PRO A 1 110 ? 28.061 36.136 24.366 1.00 18.68 109 PRO A CA 1
ATOM 1646 C C . PRO A 1 110 ? 29.244 35.657 25.202 1.00 18.41 109 PRO A C 1
ATOM 1647 O O . PRO A 1 110 ? 30.398 35.856 24.833 1.00 16.49 109 PRO A O 1
ATOM 1658 N N . GLN A 1 111 ? 28.963 35.039 26.344 1.00 15.32 110 GLN A N 1
ATOM 1659 C CA . GLN A 1 111 ? 30.032 34.607 27.237 1.00 15.19 110 GLN A CA 1
ATOM 1660 C C . GLN A 1 111 ? 30.591 33.235 26.901 1.00 17.25 110 GLN A C 1
ATOM 1661 O O . GLN A 1 111 ? 31.696 32.899 27.346 1.00 17.67 110 GLN A O 1
ATOM 1675 N N . GLY A 1 112 ? 29.896 32.439 26.110 1.00 15.64 111 GLY A N 1
ATOM 1676 C CA . GLY A 1 112 ? 30.401 31.129 25.795 1.00 13.96 111 GLY A CA 1
ATOM 1677 C C . GLY A 1 112 ? 29.587 30.491 24.695 1.00 12.89 111 GLY A C 1
ATOM 1678 O O . GLY A 1 112 ? 28.391 30.795 24.558 1.00 12.87 111 GLY A O 1
ATOM 1682 N N . LEU A 1 113 ? 30.237 29.617 23.930 1.00 12.43 112 LEU A N 1
ATOM 1683 C CA . LEU A 1 113 ? 29.651 28.831 22.849 1.00 12.12 112 LEU A CA 1
ATOM 1684 C C . LEU A 1 113 ? 30.041 27.373 23.060 1.00 13.33 112 LEU A C 1
ATOM 1685 O O . LEU A 1 113 ? 31.234 27.063 23.204 1.00 13.48 112 LEU A O 1
ATOM 1701 N N . ILE A 1 114 ? 29.047 26.483 23.076 1.00 11.78 113 ILE A N 1
ATOM 1702 C CA . ILE A 1 114 ? 29.250 25.047 23.253 1.00 11.78 113 ILE A CA 1
ATOM 1703 C C . ILE A 1 114 ? 28.798 24.339 21.973 1.00 11.62 113 ILE A C 1
ATOM 1704 O O . ILE A 1 114 ? 27.597 24.353 21.632 1.00 12.12 113 ILE A O 1
ATOM 1720 N N . ILE A 1 115 ? 29.758 23.754 21.256 1.00 12.32 114 ILE A N 1
ATOM 1721 C CA . ILE A 1 115 ? 29.543 23.022 20.016 1.00 11.31 114 ILE A CA 1
ATOM 1722 C C . ILE A 1 115 ? 29.656 21.541 20.363 1.00 12.33 114 ILE A C 1
ATOM 1723 O O . ILE A 1 115 ? 30.721 21.087 20.797 1.00 12.97 114 ILE A O 1
ATOM 1739 N N . SER A 1 116 ? 28.577 20.788 20.203 1.00 11.01 115 SER A N 1
ATOM 1740 C CA . SER A 1 116 ? 28.530 19.385 20.589 1.00 10.64 115 SER A CA 1
ATOM 1741 C C . SER A 1 116 ? 28.155 18.500 19.403 1.00 11.90 115 SER A C 1
ATOM 1742 O O . SER A 1 116 ? 27.178 18.770 18.692 1.00 10.92 115 SER A O 1
ATOM 1750 N N . GLY A 1 117 ? 28.905 17.407 19.216 1.00 12.91 116 GLY A N 1
ATOM 1751 C CA . GLY A 1 117 ? 28.483 16.355 18.316 1.00 12.38 116 GLY A CA 1
ATOM 1752 C C . GLY A 1 117 ? 28.144 16.794 16.908 1.00 12.13 116 GLY A C 1
ATOM 1753 O O . GLY A 1 117 ? 27.116 16.363 16.358 1.00 12.74 116 GLY A O 1
ATOM 1757 N N . CYS A 1 118 ? 29.014 17.606 16.298 1.00 11.10 117 CYS A N 1
ATOM 1758 C CA . CYS A 1 118 ? 28.757 18.156 14.974 1.00 13.13 117 CYS A CA 1
ATOM 1759 C C . CYS A 1 118 ? 30.072 18.319 14.238 1.00 13.02 117 CYS A C 1
ATOM 1760 O O . CYS A 1 118 ? 31.045 18.798 14.817 1.00 12.77 117 CYS A O 1
ATOM 1768 N N . HIS A 1 119 ? 30.082 17.935 12.963 1.00 12.80 118 HIS A N 1
ATOM 1769 C CA . HIS A 1 119 ? 31.226 18.219 12.111 1.00 13.23 118 HIS A CA 1
ATOM 1770 C C . HIS A 1 119 ? 31.349 19.723 11.861 1.00 14.46 118 HIS A C 1
ATOM 1771 O O . HIS A 1 119 ? 30.375 20.486 11.919 1.00 12.78 118 HIS A O 1
ATOM 1785 N N . ALA A 1 120 ? 32.565 20.152 11.544 1.00 13.31 119 ALA A N 1
ATOM 1786 C CA . ALA A 1 120 ? 32.843 21.564 11.332 1.00 13.02 119 ALA A CA 1
ATOM 1787 C C . ALA A 1 120 ? 32.241 22.073 10.015 1.00 13.53 119 ALA A C 1
ATOM 1788 O O . ALA A 1 120 ? 31.944 21.277 9.110 1.00 14.03 119 ALA A O 1
ATOM 1795 N N . PRO A 1 121 ? 32.058 23.400 9.876 1.00 12.93 120 PRO A N 1
ATOM 1796 C CA . PRO A 1 121 ? 31.320 23.927 8.707 1.00 12.50 120 PRO A CA 1
ATOM 1797 C C . PRO A 1 121 ? 32.016 23.787 7.358 1.00 15.86 120 PRO A C 1
ATOM 1798 O O . PRO A 1 121 ? 31.328 23.944 6.342 1.00 17.14 120 PRO A O 1
ATOM 1809 N N . HIS A 1 122 ? 33.313 23.483 7.301 1.00 15.39 121 HIS A N 1
ATOM 1810 C CA . HIS A 1 122 ? 33.948 23.197 6.019 1.00 15.34 121 HIS A CA 1
ATOM 1811 C C . HIS A 1 122 ? 33.916 21.719 5.667 1.00 17.42 121 HIS A C 1
ATOM 1812 O O . HIS A 1 122 ? 34.487 21.322 4.637 1.00 18.83 121 HIS A O 1
ATOM 1826 N N . LEU A 1 123 ? 33.269 20.899 6.483 1.00 15.83 122 LEU A N 1
ATOM 1827 C CA . LEU A 1 123 ? 33.142 19.472 6.261 1.00 15.42 122 LEU A CA 1
ATOM 1828 C C . LEU A 1 123 ? 31.687 19.100 5.991 1.00 15.20 122 LEU A C 1
ATOM 1829 O O . LEU A 1 123 ? 30.779 19.930 6.085 1.00 16.44 122 LEU A O 1
ATOM 1845 N N . HIS A 1 124 ? 31.481 17.840 5.625 1.00 18.57 123 HIS A N 1
ATOM 1846 C CA . HIS A 1 124 ? 30.153 17.248 5.527 1.00 17.80 123 HIS A CA 1
ATOM 1847 C C . HIS A 1 124 ? 30.040 16.094 6.513 1.00 19.17 123 HIS A C 1
ATOM 1848 O O . HIS A 1 124 ? 31.027 15.427 6.834 1.00 19.64 123 HIS A O 1
ATOM 1862 N N . SER A 1 125 ? 28.814 15.848 6.974 1.00 16.97 124 SER A N 1
ATOM 1863 C CA . SER A 1 125 ? 28.540 14.670 7.785 1.00 17.54 124 SER A CA 1
ATOM 1864 C C . SER A 1 125 ? 28.857 13.402 7.002 1.00 17.22 124 SER A C 1
ATOM 1865 O O . SER A 1 125 ? 28.645 13.325 5.790 1.00 19.78 124 SER A O 1
ATOM 1873 N N . GLU A 1 126 ? 29.355 12.382 7.699 1.00 18.35 125 GLU A N 1
ATOM 1874 C CA . GLU A 1 126 ? 29.598 11.132 6.997 1.00 22.90 125 GLU A CA 1
ATOM 1875 C C . GLU A 1 126 ? 28.294 10.454 6.580 1.00 21.91 125 GLU A C 1
ATOM 1876 O O . GLU A 1 126 ? 28.247 9.829 5.519 1.00 26.89 125 GLU A O 1
ATOM 1888 N N . ARG A 1 127 ? 27.214 10.642 7.343 1.00 19.21 126 ARG A N 1
ATOM 1889 C CA . ARG A 1 127 ? 25.895 10.134 6.993 1.00 18.26 126 ARG A CA 1
ATOM 1890 C C . ARG A 1 127 ? 25.074 11.263 6.391 1.00 17.89 126 ARG A C 1
ATOM 1891 O O . ARG A 1 127 ? 25.018 12.357 6.958 1.00 19.30 126 ARG A O 1
ATOM 1912 N N . GLN A 1 128 ? 24.453 10.989 5.247 1.00 16.84 127 GLN A N 1
ATOM 1913 C CA . GLN A 1 128 ? 23.664 11.970 4.516 1.00 17.02 127 GLN A CA 1
ATOM 1914 C C . GLN A 1 128 ? 22.316 11.356 4.171 1.00 17.35 127 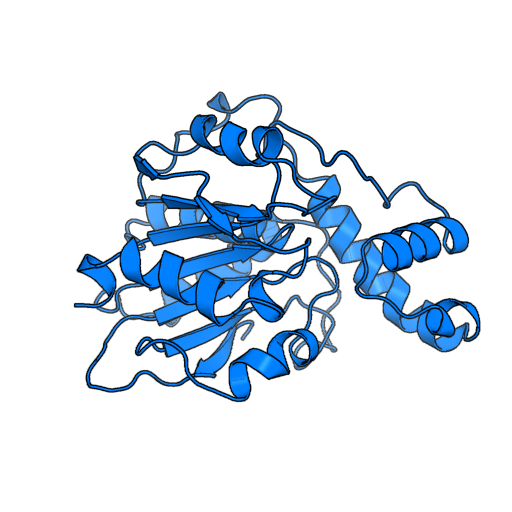GLN A C 1
ATOM 1915 O O . GLN A 1 128 ? 22.256 10.216 3.697 1.00 18.01 127 GLN A O 1
ATOM 1929 N N . LEU A 1 129 ? 21.238 12.110 4.413 1.00 14.93 128 LEU A N 1
ATOM 1930 C CA . LEU A 1 129 ? 19.865 11.643 4.245 1.00 15.09 128 LEU A CA 1
ATOM 1931 C C . LEU A 1 129 ? 19.074 12.316 3.130 1.00 15.60 128 LEU A C 1
ATOM 1932 O O . LEU A 1 129 ? 18.131 11.713 2.622 1.00 15.86 128 LEU A O 1
ATOM 1948 N N . SER A 1 130 ? 19.390 13.571 2.781 1.00 17.41 129 SER A N 1
ATOM 1949 C CA . SER A 1 130 ? 18.440 14.385 2.018 1.00 17.74 129 SER A CA 1
ATOM 1950 C C . SER A 1 130 ? 18.191 13.856 0.617 1.00 22.08 129 SER A C 1
ATOM 1951 O O . SER A 1 130 ? 17.152 14.166 0.025 1.00 28.12 129 SER A O 1
ATOM 1959 N N . HIS A 1 131 ? 19.134 13.123 0.047 1.00 19.67 130 HIS A N 1
ATOM 1960 C CA . HIS A 1 131 ? 18.999 12.615 -1.306 1.00 23.50 130 HIS A CA 1
ATOM 1961 C C . HIS A 1 131 ? 18.241 11.302 -1.374 1.00 18.63 130 HIS A C 1
ATOM 1962 O O . HIS A 1 131 ? 18.111 10.729 -2.462 1.00 22.47 130 HIS A O 1
ATOM 1976 N N . ARG A 1 132 ? 17.753 10.789 -0.249 1.00 17.52 131 ARG A N 1
ATOM 1977 C CA . ARG A 1 132 ? 17.163 9.467 -0.185 1.00 17.62 131 ARG A CA 1
ATOM 1978 C C . ARG A 1 132 ? 15.640 9.519 -0.274 1.00 17.79 131 ARG A C 1
ATOM 1979 O O . ARG A 1 132 ? 14.997 10.492 0.146 1.00 16.99 131 ARG A O 1
ATOM 2000 N N . ASP A 1 133 ? 15.062 8.455 -0.825 1.00 17.53 132 ASP A N 1
ATOM 2001 C CA . ASP A 1 133 ? 13.612 8.318 -0.834 1.00 18.25 132 ASP A CA 1
ATOM 2002 C C . ASP A 1 133 ? 13.090 8.036 0.584 1.00 17.78 132 ASP A C 1
ATOM 2003 O O . ASP A 1 133 ? 13.859 7.835 1.536 1.00 16.58 132 ASP A O 1
ATOM 2012 N N . ASP A 1 134 ? 11.768 8.065 0.736 1.00 16.83 133 ASP A N 1
ATOM 2013 C CA . ASP A 1 134 ? 11.175 8.048 2.072 1.00 16.73 133 ASP A CA 1
ATOM 2014 C C . ASP A 1 134 ? 11.621 6.820 2.860 1.00 19.67 133 ASP A C 1
ATOM 2015 O O . ASP A 1 134 ? 11.991 6.922 4.031 1.00 16.96 133 ASP A O 1
ATOM 2024 N N . ALA A 1 135 ? 11.585 5.642 2.237 1.00 21.17 134 ALA A N 1
ATOM 2025 C CA . ALA A 1 135 ? 11.920 4.437 2.983 1.00 20.15 134 ALA A CA 1
ATOM 2026 C C . ALA A 1 135 ? 13.371 4.461 3.430 1.00 15.80 134 ALA A C 1
ATOM 2027 O O . ALA A 1 135 ? 13.677 4.088 4.574 1.00 17.19 134 ALA A O 1
ATOM 2034 N N . ASP A 1 136 ? 14.274 4.869 2.538 1.00 17.79 135 ASP A N 1
ATOM 2035 C CA . ASP A 1 136 ? 15.695 4.900 2.869 1.00 17.04 135 ASP A CA 1
ATOM 2036 C C . ASP A 1 136 ? 15.988 5.998 3.883 1.00 17.67 135 ASP A C 1
ATOM 2037 O O . ASP A 1 136 ? 16.825 5.814 4.780 1.00 15.85 135 ASP A O 1
ATOM 2046 N N . PHE A 1 137 ? 15.319 7.150 3.738 1.00 16.14 136 PHE A N 1
ATOM 2047 C CA . PHE A 1 137 ? 15.435 8.238 4.715 1.00 13.93 136 PHE A CA 1
ATOM 2048 C C . PHE A 1 137 ? 15.066 7.748 6.113 1.00 14.21 136 PHE A C 1
ATOM 2049 O O . PHE A 1 137 ? 15.822 7.948 7.079 1.00 13.45 136 PHE A O 1
ATOM 2066 N N . ILE A 1 138 ? 13.933 7.056 6.231 1.00 14.23 137 ILE A N 1
ATOM 2067 C CA . ILE A 1 138 ? 13.484 6.536 7.519 1.00 14.30 137 ILE A CA 1
ATOM 2068 C C . ILE A 1 138 ? 14.459 5.505 8.069 1.00 13.96 137 ILE A C 1
ATOM 2069 O O . ILE A 1 138 ? 14.757 5.503 9.265 1.00 14.55 137 ILE A O 1
ATOM 2085 N N . ALA A 1 139 ? 14.990 4.631 7.214 1.00 14.22 138 ALA A N 1
ATOM 2086 C CA . ALA A 1 139 ? 15.954 3.645 7.700 1.00 14.03 138 ALA A CA 1
ATOM 2087 C C . ALA A 1 139 ? 17.173 4.331 8.297 1.00 14.85 138 ALA A C 1
ATOM 2088 O O . ALA A 1 139 ? 17.663 3.920 9.350 1.00 14.32 138 ALA A O 1
ATOM 2095 N N . GLU A 1 140 ? 17.646 5.408 7.662 1.00 14.89 139 GLU A N 1
ATOM 2096 C CA . GLU A 1 140 ? 18.768 6.157 8.229 1.00 14.78 139 GLU A CA 1
ATOM 2097 C C . GLU A 1 140 ? 18.399 6.779 9.566 1.00 14.41 139 GLU A C 1
ATOM 2098 O O . GLU A 1 140 ? 19.196 6.739 10.510 1.00 15.45 139 GLU A O 1
ATOM 2110 N N . LEU A 1 141 ? 17.205 7.369 9.668 1.00 14.33 140 LEU A N 1
ATOM 2111 C CA . LEU A 1 141 ? 16.761 7.958 10.929 1.00 15.21 140 LEU A CA 1
ATOM 2112 C C . LEU A 1 141 ? 16.714 6.925 12.040 1.00 14.84 140 LEU A C 1
ATOM 2113 O O . LEU A 1 141 ? 17.123 7.199 13.170 1.00 16.54 140 LEU A O 1
ATOM 2129 N N . ILE A 1 142 ? 16.169 5.742 11.748 1.00 15.07 141 ILE A N 1
ATOM 2130 C CA . ILE A 1 142 ? 16.094 4.710 12.768 1.00 16.97 141 ILE A CA 1
ATOM 2131 C C . ILE A 1 142 ? 17.494 4.309 13.195 1.00 14.90 141 ILE A C 1
ATOM 2132 O O . ILE A 1 142 ? 17.777 4.159 14.393 1.00 16.39 141 ILE A O 1
ATOM 2148 N N . ASP A 1 143 ? 18.406 4.162 12.229 1.00 13.67 142 ASP A N 1
ATOM 2149 C CA . ASP A 1 143 ? 19.793 3.827 12.548 1.00 17.14 142 ASP A CA 1
ATOM 2150 C C . ASP A 1 143 ? 20.427 4.875 13.454 1.00 16.73 142 ASP A C 1
ATOM 2151 O O . ASP A 1 143 ? 21.137 4.530 14.401 1.00 16.00 142 ASP A O 1
ATOM 2160 N N . ILE A 1 144 ? 20.177 6.164 13.195 1.00 15.12 143 ILE A N 1
ATOM 2161 C CA . ILE A 1 144 ? 20.728 7.205 14.067 1.00 15.96 143 ILE A CA 1
ATOM 2162 C C . ILE A 1 144 ? 20.317 6.956 15.510 1.00 14.92 143 ILE A C 1
ATOM 2163 O O . ILE A 1 144 ? 21.122 7.109 16.439 1.00 17.40 143 ILE A O 1
ATOM 2179 N N . GLY A 1 145 ? 19.057 6.604 15.724 1.00 17.97 144 GLY A N 1
ATOM 2180 C CA . GLY A 1 145 ? 18.609 6.145 17.033 1.00 21.71 144 GLY A CA 1
ATOM 2181 C C . GLY A 1 145 ? 17.481 6.922 17.669 1.00 28.29 144 GLY A C 1
ATOM 2182 O O . GLY A 1 145 ? 17.064 6.558 18.778 1.00 34.06 144 GLY A O 1
ATOM 2186 N N . GLY A 1 146 ? 16.941 7.952 17.045 1.00 22.41 145 GLY A N 1
ATOM 2187 C CA . GLY A 1 146 ? 15.868 8.701 17.669 1.00 30.87 145 GLY A CA 1
ATOM 2188 C C . GLY A 1 146 ? 14.532 8.582 16.962 1.00 31.49 145 GLY A C 1
ATOM 2189 O O . GLY A 1 146 ? 13.735 9.522 17.006 1.00 31.00 145 GLY A O 1
ATOM 2193 N N . CYS A 1 147 ? 14.261 7.447 16.315 1.00 23.44 146 CYS A N 1
ATOM 2194 C CA . CYS A 1 147 ? 13.044 7.297 15.526 1.00 21.14 146 CYS A CA 1
ATOM 2195 C C . CYS A 1 147 ? 12.565 5.859 15.604 1.00 20.33 146 CYS A C 1
ATOM 2196 O O . CYS A 1 147 ? 13.361 4.936 15.458 1.00 20.78 146 CYS A O 1
ATOM 2204 N N . SER A 1 148 ? 11.254 5.681 15.805 1.00 20.42 147 SER A N 1
ATOM 2205 C CA . SER A 1 148 ? 10.681 4.340 15.915 1.00 19.57 147 SER A CA 1
ATOM 2206 C C . SER A 1 148 ? 10.383 3.757 14.534 1.00 18.74 147 SER A C 1
ATOM 2207 O O . SER A 1 148 ? 9.915 4.468 13.645 1.00 17.82 147 SER A O 1
ATOM 2215 N N . PRO A 1 149 ? 10.581 2.447 14.339 1.00 16.02 148 PRO A N 1
ATOM 2216 C CA . PRO A 1 149 ? 10.101 1.809 13.099 1.00 15.01 148 PRO A CA 1
ATOM 2217 C C . PRO A 1 149 ? 8.589 1.886 12.900 1.00 16.23 148 PRO A C 1
ATOM 2218 O O . PRO A 1 149 ? 8.129 1.684 11.776 1.00 17.18 148 PRO A O 1
ATOM 2229 N N . GLU A 1 150 ? 7.819 2.206 13.940 1.00 16.50 149 GLU A N 1
ATOM 2230 C CA . GLU A 1 150 ? 6.388 2.455 13.761 1.00 17.11 149 GLU A CA 1
ATOM 2231 C C . GLU A 1 150 ? 6.112 3.555 12.739 1.00 19.21 149 GLU A C 1
ATOM 2232 O O . GLU A 1 150 ? 5.040 3.554 12.123 1.00 22.26 149 GLU A O 1
ATOM 2244 N N . LEU A 1 151 ? 7.055 4.474 12.526 1.00 20.44 150 LEU A N 1
ATOM 2245 C CA . LEU A 1 151 ? 6.843 5.527 11.532 1.00 19.04 150 LEU A CA 1
ATOM 2246 C C . LEU A 1 151 ? 6.535 4.942 10.154 1.00 24.32 150 LEU A C 1
ATOM 2247 O O . LEU A 1 151 ? 5.686 5.469 9.427 1.00 23.42 150 LEU A O 1
ATOM 2263 N N . ARG A 1 152 ? 7.189 3.828 9.796 1.00 23.73 151 ARG A N 1
ATOM 2264 C CA . ARG A 1 152 ? 7.040 3.225 8.467 1.00 27.24 151 ARG A CA 1
ATOM 2265 C C . ARG A 1 152 ? 5.650 2.681 8.195 1.00 27.44 151 ARG A C 1
ATOM 2266 O O . ARG A 1 152 ? 5.265 2.541 7.025 1.00 30.32 151 ARG A O 1
ATOM 2287 N N . GLU A 1 153 ? 4.924 2.274 9.231 1.00 25.39 152 GLU A N 1
ATOM 2288 C CA . GLU A 1 153 ? 3.675 1.548 9.064 1.00 31.81 152 GLU A CA 1
ATOM 2289 C C . GLU A 1 153 ? 2.470 2.459 9.016 1.00 32.87 152 GLU A C 1
ATOM 2290 O O . GLU A 1 153 ? 1.344 1.971 8.895 1.00 32.14 152 GLU A O 1
ATOM 2302 N N . ASN A 1 154 ? 2.672 3.767 9.112 1.00 27.60 153 ASN A N 1
ATOM 2303 C CA . ASN A 1 154 ? 1.565 4.704 9.221 1.00 31.81 153 ASN A CA 1
ATOM 2304 C C . ASN A 1 154 ? 1.841 5.849 8.256 1.00 25.49 153 ASN A C 1
ATOM 2305 O O . ASN A 1 154 ? 2.662 6.727 8.543 1.00 21.24 153 ASN A O 1
ATOM 2316 N N . GLN A 1 155 ? 1.161 5.831 7.110 1.00 25.73 154 GLN A N 1
ATOM 2317 C CA . GLN A 1 155 ? 1.397 6.861 6.111 1.00 25.06 154 GLN A CA 1
ATOM 2318 C C . GLN A 1 155 ? 0.998 8.235 6.624 1.00 28.11 154 GLN A C 1
ATOM 2319 O O . GLN A 1 155 ? 1.516 9.237 6.130 1.00 21.78 154 GLN A O 1
ATOM 2333 N N . GLU A 1 156 ? 0.111 8.312 7.617 1.00 26.89 155 GLU A N 1
ATOM 2334 C CA . GLU A 1 156 ? -0.231 9.615 8.180 1.00 26.66 155 GLU A CA 1
ATOM 2335 C C . GLU A 1 156 ? 0.889 10.160 9.053 1.00 26.26 155 GLU A C 1
ATOM 2336 O O . GLU A 1 156 ? 1.155 11.369 9.040 1.00 24.47 155 GLU A O 1
ATOM 2348 N N . LEU A 1 157 ? 1.554 9.301 9.830 1.00 23.85 156 LEU A N 1
ATOM 2349 C CA . LEU A 1 157 ? 2.731 9.756 10.558 1.00 20.99 156 LEU A CA 1
ATOM 2350 C C . LEU A 1 157 ? 3.825 10.172 9.589 1.00 23.50 156 LEU A C 1
ATOM 2351 O O . LEU A 1 157 ? 4.559 11.138 9.845 1.00 21.41 156 LEU A O 1
ATOM 2367 N N . MET A 1 158 ? 3.959 9.454 8.467 1.00 19.61 157 MET A N 1
ATOM 2368 C CA . MET A 1 158 ? 4.985 9.814 7.497 1.00 19.62 157 MET A CA 1
ATOM 2369 C C . MET A 1 158 ? 4.677 11.157 6.866 1.00 17.86 157 MET A C 1
ATOM 2370 O O . MET A 1 158 ? 5.565 12.004 6.732 1.00 18.34 157 MET A O 1
ATOM 2384 N N . SER A 1 159 ? 3.411 11.380 6.510 1.00 19.49 158 SER A N 1
ATOM 2385 C CA . SER A 1 159 ? 3.012 12.639 5.893 1.00 18.59 158 SER A CA 1
ATOM 2386 C C . SER A 1 159 ? 3.172 13.823 6.839 1.00 18.66 158 SER A C 1
ATOM 2387 O O . SER A 1 159 ? 3.400 14.942 6.371 1.00 21.26 158 SER A O 1
ATOM 2395 N N . LEU A 1 160 ? 3.086 13.601 8.154 1.00 20.12 159 LEU A N 1
ATOM 2396 C CA . LEU A 1 160 ? 3.338 14.657 9.138 1.00 18.80 159 LEU A CA 1
ATOM 2397 C C . LEU A 1 160 ? 4.826 14.844 9.409 1.00 22.03 159 LEU A C 1
ATOM 2398 O O . LEU A 1 160 ? 5.347 15.968 9.346 1.00 19.62 159 LEU A O 1
ATOM 2414 N N . PHE A 1 161 ? 5.527 13.759 9.750 1.00 18.52 160 PHE A N 1
ATOM 2415 C CA . PHE A 1 161 ? 6.898 13.890 10.226 1.00 18.10 160 PHE A CA 1
ATOM 2416 C C . PHE A 1 161 ? 7.888 14.117 9.099 1.00 18.63 160 PHE A C 1
ATOM 2417 O O . PHE A 1 161 ? 8.859 14.855 9.286 1.00 19.03 160 PHE A O 1
ATOM 2434 N N . LEU A 1 162 ? 7.688 13.501 7.932 1.00 16.43 161 LEU A N 1
ATOM 2435 C CA . LEU A 1 162 ? 8.707 13.620 6.892 1.00 18.94 161 LEU A CA 1
ATOM 2436 C C . LEU A 1 162 ? 8.899 15.040 6.401 1.00 17.61 161 LEU A C 1
ATOM 2437 O O . LEU A 1 162 ? 10.058 15.427 6.180 1.00 17.02 161 LEU A O 1
ATOM 2453 N N . PRO A 1 163 ? 7.863 15.857 6.203 1.00 17.61 162 PRO A N 1
ATOM 2454 C CA . PRO A 1 163 ? 8.137 17.243 5.799 1.00 18.20 162 PRO A CA 1
ATOM 2455 C C . PRO A 1 163 ? 8.989 17.989 6.818 1.00 18.21 162 PRO A C 1
ATOM 2456 O O . PRO A 1 163 ? 9.860 18.783 6.447 1.00 16.44 162 PRO A O 1
ATOM 2467 N N . LEU A 1 164 ? 8.762 17.734 8.108 1.00 16.35 163 LEU A N 1
ATOM 2468 C CA . LEU A 1 164 ? 9.525 18.390 9.165 1.00 15.82 163 LEU A CA 1
ATOM 2469 C C . LEU A 1 164 ? 10.961 17.897 9.186 1.00 14.95 163 LEU A C 1
ATOM 2470 O O . LEU A 1 164 ? 11.923 18.688 9.197 1.00 16.33 163 LEU A O 1
ATOM 2486 N N . LEU A 1 165 ? 11.134 16.574 9.214 1.00 13.98 164 LEU A N 1
ATOM 2487 C CA . LEU A 1 165 ? 12.467 15.999 9.269 1.00 13.81 164 LEU A CA 1
ATOM 2488 C C . LEU A 1 165 ? 13.264 16.302 8.007 1.00 14.46 164 LEU A C 1
ATOM 2489 O O . LEU A 1 165 ? 14.472 16.550 8.084 1.00 13.74 164 LEU A O 1
ATOM 2505 N N . ARG A 1 166 ? 12.619 16.235 6.835 1.00 14.15 165 ARG A N 1
ATOM 2506 C CA . ARG A 1 166 ? 13.337 16.544 5.600 1.00 13.83 165 ARG A CA 1
ATOM 2507 C C . ARG A 1 166 ? 13.752 18.007 5.542 1.00 12.65 165 ARG A C 1
ATOM 2508 O O . ARG A 1 166 ? 14.843 18.321 5.049 1.00 13.34 165 ARG A O 1
ATOM 2529 N N . ALA A 1 167 ? 12.927 18.919 6.067 1.00 12.87 166 ALA A N 1
ATOM 2530 C CA . ALA A 1 167 ? 13.336 20.321 6.131 1.00 13.71 166 ALA A CA 1
ATOM 2531 C C . ALA A 1 167 ? 14.569 20.485 7.015 1.00 12.76 166 ALA A C 1
ATOM 2532 O O . ALA A 1 167 ? 15.551 21.128 6.629 1.00 12.95 166 ALA A O 1
ATOM 2539 N N . ASP A 1 168 ? 14.538 19.880 8.202 1.00 12.44 167 ASP A N 1
ATOM 2540 C CA . ASP A 1 168 ? 15.659 19.994 9.128 1.00 11.55 167 ASP A CA 1
ATOM 2541 C C . ASP A 1 168 ? 16.925 19.391 8.511 1.00 11.77 167 ASP A C 1
ATOM 2542 O O . ASP A 1 168 ? 18.008 19.989 8.559 1.00 12.93 167 ASP A O 1
ATOM 2551 N N . PHE A 1 169 ? 16.813 18.172 7.961 1.00 12.48 168 PHE A N 1
ATOM 2552 C CA . PHE A 1 169 ? 17.987 17.508 7.405 1.00 13.13 168 PHE A CA 1
ATOM 2553 C C . PHE A 1 169 ? 18.504 18.215 6.152 1.00 12.45 168 PHE A C 1
ATOM 2554 O O . PHE A 1 169 ? 19.724 18.273 5.931 1.00 13.63 168 PHE A O 1
ATOM 2571 N N . TYR A 1 170 ? 17.609 18.776 5.344 1.00 13.11 169 TYR A N 1
ATOM 2572 C CA . TYR A 1 170 ? 18.069 19.581 4.215 1.00 13.22 169 TYR A CA 1
ATOM 2573 C C . TYR A 1 170 ? 18.850 20.800 4.704 1.00 13.22 169 TYR A C 1
ATOM 2574 O O . TYR A 1 170 ? 19.934 21.104 4.188 1.00 14.03 169 TYR A O 1
ATOM 2592 N N . ALA A 1 171 ? 18.345 21.479 5.731 1.00 12.25 170 ALA A N 1
ATOM 2593 C CA . ALA A 1 171 ? 19.065 22.632 6.270 1.00 13.73 170 ALA A CA 1
ATOM 2594 C C . ALA A 1 171 ? 20.453 22.233 6.728 1.00 12.64 170 ALA A C 1
ATOM 2595 O O . ALA A 1 171 ? 21.442 22.910 6.436 1.00 14.33 170 ALA A O 1
ATOM 2602 N N . THR A 1 172 ? 20.540 21.159 7.513 1.00 12.10 171 THR A N 1
ATOM 2603 C CA . THR A 1 172 ? 21.809 20.837 8.132 1.00 13.03 171 THR A CA 1
ATOM 2604 C C . THR A 1 172 ? 22.809 20.279 7.125 1.00 15.28 171 THR A C 1
ATOM 2605 O O . THR A 1 172 ? 24.012 20.487 7.292 1.00 16.01 171 THR A O 1
ATOM 2616 N N . GLU A 1 173 ? 22.337 19.569 6.084 1.00 14.08 172 GLU A N 1
ATOM 2617 C CA . GLU A 1 173 ? 23.256 18.999 5.096 1.00 14.21 172 GLU A CA 1
ATOM 2618 C C . GLU A 1 173 ? 23.698 20.019 4.048 1.00 14.34 172 GLU A C 1
ATOM 2619 O O . GLU A 1 173 ? 24.828 19.934 3.531 1.00 15.14 172 GLU A O 1
ATOM 2631 N N . SER A 1 174 ? 22.853 20.993 3.733 1.00 13.74 173 SER A N 1
ATOM 2632 C CA . SER A 1 174 ? 23.204 21.999 2.737 1.00 13.55 173 SER A CA 1
ATOM 2633 C C . SER A 1 174 ? 24.090 23.088 3.313 1.00 17.45 173 SER A C 1
ATOM 2634 O O . SER A 1 174 ? 24.625 23.900 2.547 1.00 19.68 173 SER A O 1
ATOM 2642 N N . TYR A 1 175 ? 24.264 23.107 4.632 1.00 14.07 174 TYR A N 1
ATOM 2643 C CA . TYR A 1 175 ? 25.116 24.070 5.322 1.00 13.37 174 TYR A CA 1
ATOM 2644 C C . TYR A 1 175 ? 26.570 23.649 5.170 1.00 13.72 174 TYR A C 1
ATOM 2645 O O . TYR A 1 175 ? 26.976 22.591 5.667 1.00 14.86 174 TYR A O 1
ATOM 2663 N N . HIS A 1 176 ? 27.346 24.472 4.473 1.00 15.38 175 HIS A N 1
ATOM 2664 C CA . HIS A 1 176 ? 28.720 24.121 4.166 1.00 17.11 175 HIS A CA 1
ATOM 2665 C C . HIS A 1 176 ? 29.404 25.341 3.583 1.00 16.24 175 HIS A C 1
ATOM 2666 O O . HIS A 1 176 ? 28.806 26.068 2.780 1.00 19.26 175 HIS A O 1
ATOM 2680 N N . TYR A 1 177 ? 30.651 25.545 3.984 1.00 16.17 176 TYR A N 1
ATOM 2681 C CA . TYR A 1 177 ? 31.505 26.583 3.428 1.00 16.60 176 TYR A CA 1
ATOM 2682 C C . TYR A 1 177 ? 32.715 25.940 2.762 1.00 21.43 176 TYR A C 1
ATOM 2683 O O . TYR A 1 177 ? 33.203 24.897 3.198 1.00 21.38 176 TYR A O 1
ATOM 2701 N N . ASP A 1 178 ? 33.227 26.589 1.712 1.00 21.60 177 ASP A N 1
ATOM 2702 C CA . ASP A 1 178 ? 34.353 25.987 1.007 1.00 26.73 177 ASP A CA 1
ATOM 2703 C C . ASP A 1 178 ? 35.607 25.955 1.867 1.00 25.33 177 ASP A C 1
ATOM 2704 O O . ASP A 1 178 ? 36.403 25.018 1.751 1.00 30.35 177 ASP A O 1
ATOM 2713 N N . SER A 1 179 ? 35.801 26.944 2.733 1.00 21.27 178 SER A N 1
ATOM 2714 C CA . SER A 1 179 ? 36.988 26.976 3.570 1.00 21.40 178 SER A CA 1
ATOM 2715 C C . SER A 1 179 ? 36.718 27.853 4.785 1.00 22.66 178 SER A C 1
ATOM 2716 O O . SER A 1 179 ? 35.862 28.744 4.738 1.00 22.99 178 SER A O 1
ATOM 2724 N N . PRO A 1 180 ? 37.452 27.637 5.881 1.00 21.12 179 PRO A N 1
ATOM 2725 C CA . PRO A 1 180 ? 37.288 28.488 7.075 1.00 19.14 179 PRO A CA 1
ATOM 2726 C C . PRO A 1 180 ? 37.615 29.952 6.852 1.00 23.77 179 PRO A C 1
ATOM 2727 O O . PRO A 1 180 ? 37.228 30.791 7.674 1.00 22.29 179 PRO A O 1
ATOM 2738 N N . ASP A 1 181 ? 38.321 30.301 5.781 1.00 27.75 180 ASP A N 1
ATOM 2739 C CA . ASP A 1 181 ? 38.677 31.700 5.602 1.00 25.52 180 ASP A CA 1
ATOM 2740 C C . ASP A 1 181 ? 37.561 32.528 4.989 1.00 30.45 180 ASP A C 1
ATOM 2741 O O . ASP A 1 181 ? 37.759 33.726 4.760 1.00 29.62 180 ASP A O 1
ATOM 2750 N N . VAL A 1 182 ? 36.395 31.928 4.740 1.00 27.06 181 VAL A N 1
ATOM 2751 C CA . VAL A 1 182 ? 35.240 32.668 4.251 1.00 30.16 181 VAL A CA 1
ATOM 2752 C C . VAL A 1 182 ? 34.796 33.748 5.225 1.00 30.61 181 VAL A C 1
ATOM 2753 O O . VAL A 1 182 ? 34.185 34.736 4.805 1.00 27.74 181 VAL A O 1
ATOM 2766 N N . CYS A 1 183 ? 35.085 33.611 6.516 1.00 28.03 182 CYS A N 1
ATOM 2767 C CA . CYS A 1 183 ? 34.823 34.715 7.429 1.00 32.83 182 CYS A CA 1
ATOM 2768 C C . CYS A 1 183 ? 35.823 34.682 8.570 1.00 23.59 182 CYS A C 1
ATOM 2769 O O . CYS A 1 183 ? 36.547 33.695 8.748 1.00 22.70 182 CYS A O 1
ATOM 2777 N N . PRO A 1 184 ? 35.856 35.741 9.380 1.00 26.19 183 PRO A N 1
ATOM 2778 C CA . PRO A 1 184 ? 36.773 35.761 10.512 1.00 23.04 183 PRO A CA 1
ATOM 2779 C C . PRO A 1 184 ? 36.420 34.695 11.521 1.00 20.73 183 PRO A C 1
ATOM 2780 O O . PRO A 1 184 ? 35.241 34.315 11.669 1.00 20.35 183 PRO A O 1
ATOM 2791 N N . PRO A 1 185 ? 37.392 34.187 12.268 1.00 18.65 184 PRO A N 1
ATOM 2792 C CA . PRO A 1 185 ? 37.089 33.250 13.342 1.00 17.61 184 PRO A CA 1
ATOM 2793 C C . PRO A 1 185 ? 36.321 33.953 14.445 1.00 17.69 184 PRO A C 1
ATOM 2794 O O . PRO A 1 185 ? 36.400 35.173 14.624 1.00 18.16 184 PRO A O 1
ATOM 2805 N N . LEU A 1 186 ? 35.555 33.174 15.181 1.00 15.62 185 LEU A N 1
ATOM 2806 C CA . LEU A 1 186 ? 34.812 33.714 16.302 1.00 14.23 185 LEU A CA 1
ATOM 2807 C C . LEU A 1 186 ? 35.712 33.818 17.511 1.00 15.95 185 LEU A C 1
ATOM 2808 O O . LEU A 1 186 ? 36.553 32.944 17.748 1.00 16.05 185 LEU A O 1
ATOM 2824 N N . ARG A 1 187 ? 35.558 34.902 18.264 1.00 14.07 186 ARG A N 1
ATOM 2825 C CA . ARG A 1 187 ? 36.350 35.141 19.459 1.00 15.89 186 ARG A CA 1
ATOM 2826 C C . ARG A 1 187 ? 35.645 34.756 20.745 1.00 15.09 186 ARG A C 1
ATOM 2827 O O . ARG A 1 187 ? 36.296 34.700 21.796 1.00 16.66 186 ARG A O 1
ATOM 2848 N N . THR A 1 188 ? 34.353 34.471 20.700 1.00 14.55 187 THR A N 1
ATOM 2849 C CA . THR A 1 188 ? 33.667 34.013 21.899 1.00 16.45 187 THR A CA 1
ATOM 2850 C C . THR A 1 188 ? 34.333 32.732 22.407 1.00 14.70 187 THR A C 1
ATOM 2851 O O . THR A 1 188 ? 34.554 31.800 21.622 1.00 15.00 187 THR A O 1
ATOM 2862 N N . PRO A 1 189 ? 34.613 32.617 23.704 1.00 13.63 188 PRO A N 1
ATOM 2863 C CA . PRO A 1 189 ? 35.213 31.378 24.216 1.00 14.68 188 PRO A CA 1
ATOM 2864 C C . PRO A 1 189 ? 34.299 30.193 23.956 1.00 13.06 188 PRO A C 1
ATOM 2865 O O . PRO A 1 189 ? 33.083 30.266 24.171 1.00 13.65 188 PRO A O 1
ATOM 2876 N N . ALA A 1 190 ? 34.902 29.101 23.499 1.00 12.98 189 ALA A N 1
ATOM 2877 C CA . ALA A 1 190 ? 34.182 27.970 22.942 1.00 11.70 189 ALA A CA 1
ATOM 2878 C C . ALA A 1 190 ? 34.658 26.665 23.556 1.00 14.64 189 ALA A C 1
ATOM 2879 O O . ALA A 1 190 ? 35.850 26.474 23.838 1.00 15.12 189 ALA A O 1
ATOM 2886 N N . LEU A 1 191 ? 33.701 25.748 23.722 1.00 11.79 190 LEU A N 1
ATOM 2887 C CA . LEU A 1 191 ? 33.948 24.396 24.180 1.00 12.53 190 LEU A CA 1
ATOM 2888 C C . LEU A 1 191 ? 33.424 23.429 23.135 1.00 12.85 190 LEU A C 1
ATOM 2889 O O . LEU A 1 191 ? 32.287 23.578 22.663 1.00 13.35 190 LEU A O 1
ATOM 2905 N N . LEU A 1 192 ? 34.241 22.450 22.771 1.00 12.07 191 LEU A N 1
ATOM 2906 C CA . LEU A 1 192 ? 33.881 21.400 21.838 1.00 11.28 191 LEU A CA 1
ATOM 2907 C C . LEU A 1 192 ? 33.647 20.118 22.619 1.00 12.45 191 LEU A C 1
ATOM 2908 O O . LEU A 1 192 ? 34.496 19.721 23.431 1.00 12.89 191 LEU A O 1
ATOM 2924 N N . LEU A 1 193 ? 32.494 19.490 22.389 1.00 13.09 192 LEU A N 1
ATOM 2925 C CA . LEU A 1 193 ? 32.135 18.223 23.001 1.00 12.66 192 LEU A CA 1
ATOM 2926 C C . LEU A 1 193 ? 31.907 17.187 21.914 1.00 12.57 192 LEU A C 1
ATOM 2927 O O . LEU A 1 193 ? 31.354 17.489 20.845 1.00 12.63 192 LEU A O 1
ATOM 2943 N N . CYS A 1 194 ? 32.322 15.959 22.194 1.00 13.25 193 CYS A N 1
ATOM 2944 C CA . CYS A 1 194 ? 32.008 14.824 21.334 1.00 13.43 193 CYS A CA 1
ATOM 2945 C C . CYS A 1 194 ? 31.730 13.610 22.210 1.00 13.56 193 CYS A C 1
ATOM 2946 O O . CYS A 1 194 ? 32.015 13.604 23.415 1.00 14.81 193 CYS A O 1
ATOM 2954 N N . GLY A 1 195 ? 31.158 12.588 21.587 1.00 12.89 194 GLY A N 1
ATOM 2955 C CA . GLY A 1 195 ? 30.791 11.365 22.281 1.00 14.25 194 GLY A CA 1
ATOM 2956 C C . GLY A 1 195 ? 31.743 10.220 21.983 1.00 17.31 194 GLY A C 1
ATOM 2957 O O . GLY A 1 195 ? 32.125 9.999 20.839 1.00 19.32 194 GLY A O 1
ATOM 2961 N N . SER A 1 196 ? 32.094 9.471 23.033 1.00 16.22 195 SER A N 1
ATOM 2962 C CA . SER A 1 196 ? 33.053 8.376 22.875 1.00 18.16 195 SER A CA 1
ATOM 2963 C C . SER A 1 196 ? 32.615 7.384 21.809 1.00 19.82 195 SER A C 1
ATOM 2964 O O . SER A 1 196 ? 33.456 6.821 21.093 1.00 20.05 195 SER A O 1
ATOM 2972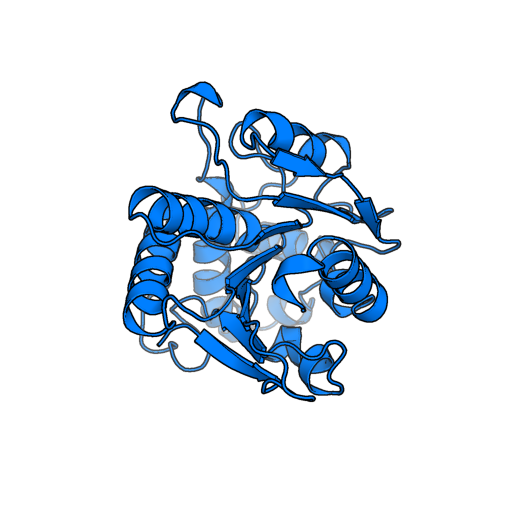 N N . HIS A 1 197 ? 31.317 7.129 21.721 1.00 16.65 196 HIS A N 1
ATOM 2973 C CA . HIS A 1 197 ? 30.754 6.161 20.790 1.00 17.84 196 HIS A CA 1
ATOM 2974 C C . HIS A 1 197 ? 29.660 6.793 19.945 1.00 17.93 196 HIS A C 1
ATOM 2975 O O . HIS A 1 197 ? 28.671 6.147 19.603 1.00 19.60 196 HIS A O 1
ATOM 2989 N N . ASP A 1 198 ? 29.824 8.081 19.622 1.00 15.99 197 ASP A N 1
ATOM 2990 C CA . ASP A 1 198 ? 28.870 8.801 18.778 1.00 16.84 197 ASP A CA 1
ATOM 2991 C C . ASP A 1 198 ? 29.162 8.455 17.326 1.00 15.95 197 ASP A C 1
ATOM 2992 O O . ASP A 1 198 ? 30.157 8.918 16.749 1.00 18.38 197 ASP A O 1
ATOM 3001 N N . ARG A 1 199 ? 28.299 7.632 16.724 1.00 15.09 198 ARG A N 1
ATOM 3002 C CA . ARG A 1 199 ? 28.524 7.189 15.353 1.00 17.12 198 ARG A CA 1
ATOM 3003 C C . ARG A 1 199 ? 28.273 8.281 14.323 1.00 20.04 198 ARG A C 1
ATOM 3004 O O . ARG A 1 199 ? 28.617 8.087 13.153 1.00 20.61 198 ARG A O 1
ATOM 3025 N N . GLU A 1 200 ? 27.705 9.420 14.723 1.00 16.68 199 GLU A N 1
ATOM 3026 C CA . GLU A 1 200 ? 27.378 10.488 13.793 1.00 16.41 199 GLU A CA 1
ATOM 3027 C C . GLU A 1 200 ? 28.452 11.561 13.689 1.00 16.84 199 GLU A C 1
ATOM 3028 O O . GLU A 1 200 ? 28.476 12.289 12.692 1.00 19.80 199 GLU A O 1
ATOM 3040 N N . ALA A 1 201 ? 29.312 11.708 14.687 1.00 14.98 200 ALA A N 1
ATOM 3041 C CA . ALA A 1 201 ? 30.315 12.776 14.673 1.00 15.81 200 ALA A CA 1
ATOM 3042 C C . ALA A 1 201 ? 31.552 12.287 15.409 1.00 13.30 200 ALA A C 1
ATOM 3043 O O . ALA A 1 201 ? 31.584 12.219 16.642 1.00 14.65 200 ALA A O 1
ATOM 3050 N N . SER A 1 202 ? 32.572 11.960 14.635 1.00 16.13 201 SER A N 1
ATOM 3051 C CA . SER A 1 202 ? 33.814 11.478 15.197 1.00 16.91 201 SER A CA 1
ATOM 3052 C C . SER A 1 202 ? 34.589 12.606 15.872 1.00 16.55 201 SER A C 1
ATOM 3053 O O . SER A 1 202 ? 34.357 13.796 15.652 1.00 15.23 201 SER A O 1
ATOM 3061 N N . TRP A 1 203 ? 35.575 12.211 16.672 1.00 15.77 202 TRP A N 1
ATOM 3062 C CA . TRP A 1 203 ? 36.482 13.175 17.283 1.00 17.01 202 TRP A CA 1
ATOM 3063 C C . TRP A 1 203 ? 37.093 14.086 16.220 1.00 16.16 202 TRP A C 1
ATOM 3064 O O . TRP A 1 203 ? 37.133 15.312 16.378 1.00 13.65 202 TRP A O 1
ATOM 3085 N N . GLN A 1 204 ? 37.562 13.496 15.117 1.00 16.46 203 GLN A N 1
ATOM 3086 C CA . GLN A 1 204 ? 38.215 14.258 14.055 1.00 17.74 203 GLN A CA 1
ATOM 3087 C C . GLN A 1 204 ? 37.262 15.267 13.425 1.00 15.72 203 GLN A C 1
ATOM 3088 O O . GLN A 1 204 ? 37.645 16.415 13.159 1.00 15.07 203 GLN A O 1
ATOM 3102 N N . GLN A 1 205 ? 36.003 14.874 13.224 1.00 16.39 204 GLN A N 1
ATOM 3103 C CA . GLN A 1 205 ? 35.022 15.787 12.636 1.00 14.95 204 GLN A CA 1
ATOM 3104 C C . GLN A 1 205 ? 34.742 16.981 13.558 1.00 14.86 204 GLN A C 1
ATOM 3105 O O . GLN A 1 205 ? 34.546 18.111 13.085 1.00 14.27 204 GLN A O 1
ATOM 3119 N N . VAL A 1 206 ? 34.713 16.751 14.872 1.00 12.85 205 VAL A N 1
ATOM 3120 C CA . VAL A 1 206 ? 34.473 17.825 15.829 1.00 12.56 205 VAL A CA 1
ATOM 3121 C C . VAL A 1 206 ? 35.716 18.683 16.019 1.00 13.14 205 VAL A C 1
ATOM 3122 O O . VAL A 1 206 ? 35.633 19.917 16.079 1.00 13.39 205 VAL A O 1
ATOM 3135 N N . ASP A 1 207 ? 36.895 18.049 16.075 1.00 13.19 206 ASP A N 1
ATOM 3136 C CA . ASP A 1 207 ? 38.141 18.775 16.279 1.00 14.34 206 ASP A CA 1
ATOM 3137 C C . ASP A 1 207 ? 38.374 19.824 15.198 1.00 13.76 206 ASP A C 1
ATOM 3138 O O . ASP A 1 207 ? 39.019 20.852 15.456 1.00 14.34 206 ASP A O 1
ATOM 3147 N N . ALA A 1 208 ? 37.890 19.569 13.980 1.00 13.46 207 ALA A N 1
ATOM 3148 C CA . ALA A 1 208 ? 38.041 20.499 12.868 1.00 13.57 207 ALA A CA 1
ATOM 3149 C C . ALA A 1 208 ? 37.378 21.846 13.115 1.00 13.29 207 ALA A C 1
ATOM 3150 O O . ALA A 1 208 ? 37.655 22.818 12.385 1.00 13.20 207 ALA A O 1
ATOM 3157 N N . TRP A 1 209 ? 36.530 21.951 14.134 1.00 13.49 208 TRP A N 1
ATOM 3158 C CA . TRP A 1 209 ? 35.982 23.259 14.476 1.00 12.83 208 TRP A CA 1
ATOM 3159 C C . TRP A 1 209 ? 37.054 24.248 14.913 1.00 15.12 208 TRP A C 1
ATOM 3160 O O . TRP A 1 209 ? 36.806 25.460 14.913 1.00 13.40 208 TRP A O 1
ATOM 3181 N N . ARG A 1 210 ? 38.238 23.769 15.290 1.00 13.26 209 ARG A N 1
ATOM 3182 C CA . ARG A 1 210 ? 39.286 24.689 15.700 1.00 14.45 209 ARG A CA 1
ATOM 3183 C C . ARG A 1 210 ? 39.709 25.608 14.565 1.00 12.80 209 ARG A C 1
ATOM 3184 O O . ARG A 1 210 ? 40.321 26.645 14.835 1.00 15.13 209 ARG A O 1
ATOM 3205 N N . GLN A 1 211 ? 39.362 25.289 13.321 1.00 13.52 210 GLN A N 1
ATOM 3206 C CA . GLN A 1 211 ? 39.642 26.184 12.204 1.00 12.27 210 GLN A CA 1
ATOM 3207 C C . GLN A 1 211 ? 38.826 27.465 12.285 1.00 15.63 210 GLN A C 1
ATOM 3208 O O . GLN A 1 211 ? 39.201 28.476 11.673 1.00 14.85 210 GLN A O 1
ATOM 3222 N N . TRP A 1 212 ? 37.726 27.450 13.042 1.00 13.34 211 TRP A N 1
ATOM 3223 C CA . TRP A 1 212 ? 36.725 28.515 13.037 1.00 13.93 211 TRP A CA 1
ATOM 3224 C C . TRP A 1 212 ? 36.684 29.322 14.330 1.00 13.48 211 TRP A C 1
ATOM 3225 O O . TRP A 1 212 ? 35.912 30.288 14.425 1.00 14.75 211 TRP A O 1
ATOM 3246 N N . LEU A 1 213 ? 37.476 28.958 15.337 1.00 13.16 212 LEU A N 1
ATOM 3247 C CA . LEU A 1 213 ? 37.297 29.430 16.704 1.00 13.19 212 LEU A CA 1
ATOM 3248 C C . LEU A 1 213 ? 38.649 29.832 17.273 1.00 16.31 212 LEU A C 1
ATOM 3249 O O . LEU A 1 213 ? 39.552 28.995 17.384 1.00 15.86 212 LEU A O 1
ATOM 3265 N N . SER A 1 214 ? 38.796 31.108 17.633 1.00 14.63 213 SER A N 1
ATOM 3266 C CA . SER A 1 214 ? 40.080 31.609 18.143 1.00 15.10 213 SER A CA 1
ATOM 3267 C C . SER A 1 214 ? 40.386 31.200 19.576 1.00 16.22 213 SER A C 1
ATOM 3268 O O . SER A 1 214 ? 41.570 31.152 19.963 1.00 18.73 213 SER A O 1
ATOM 3276 N N . HIS A 1 215 ? 39.378 30.923 20.395 1.00 14.46 214 HIS A N 1
ATOM 3277 C CA . HIS A 1 215 ? 39.547 30.676 21.827 1.00 14.02 214 HIS A CA 1
ATOM 3278 C C . HIS A 1 215 ? 38.722 29.441 22.147 1.00 15.54 214 HIS A C 1
ATOM 3279 O O . HIS A 1 215 ? 37.519 29.543 22.429 1.00 17.02 214 HIS A O 1
ATOM 3293 N N . VAL A 1 216 ? 39.343 28.268 22.080 1.00 15.76 215 VAL A N 1
ATOM 3294 C CA . VAL A 1 216 ? 38.590 27.021 22.059 1.00 14.57 215 VAL A CA 1
ATOM 3295 C C . VAL A 1 216 ? 39.296 25.970 22.896 1.00 16.54 215 VAL A C 1
ATOM 3296 O O . VAL A 1 216 ? 40.528 25.874 22.901 1.00 18.93 215 VAL A O 1
ATOM 3309 N N . THR A 1 217 ? 38.505 25.190 23.612 1.00 14.69 216 THR A N 1
ATOM 3310 C CA . THR A 1 217 ? 38.957 24.064 24.408 1.00 15.92 216 THR A CA 1
ATOM 3311 C C . THR A 1 217 ? 38.247 22.823 23.906 1.00 16.10 216 THR A C 1
ATOM 3312 O O . THR A 1 217 ? 37.038 22.861 23.644 1.00 15.24 216 THR A O 1
ATOM 3323 N N . GLY A 1 218 ? 38.976 21.717 23.816 1.00 15.66 217 GLY A N 1
ATOM 3324 C CA . GLY A 1 218 ? 38.415 20.444 23.416 1.00 13.66 217 GLY A CA 1
ATOM 3325 C C . GLY A 1 218 ? 38.947 19.937 22.091 1.00 15.96 217 GLY A C 1
ATOM 3326 O O . GLY A 1 218 ? 39.891 20.505 21.525 1.00 18.60 217 GLY A O 1
ATOM 3330 N N . PRO A 1 219 ? 38.355 18.857 21.550 1.00 16.17 218 PRO A N 1
ATOM 3331 C CA . PRO A 1 219 ? 37.155 18.189 22.080 1.00 16.22 218 PRO A CA 1
ATOM 3332 C C . PRO A 1 219 ? 37.344 17.541 23.441 1.00 18.41 218 PRO A C 1
ATOM 3333 O O . PRO A 1 219 ? 38.401 16.961 23.745 1.00 19.79 218 PRO A O 1
ATOM 3344 N N . VAL A 1 220 ? 36.330 17.705 24.278 1.00 14.99 219 VAL A N 1
ATOM 3345 C CA . VAL A 1 220 ? 36.187 16.971 25.524 1.00 14.63 219 VAL A CA 1
ATOM 3346 C C . VAL A 1 220 ? 35.210 15.838 25.253 1.00 14.04 219 VAL A C 1
ATOM 3347 O O . VAL A 1 220 ? 34.117 16.062 24.713 1.00 14.68 219 VAL A O 1
ATOM 3360 N N . VAL A 1 221 ? 35.621 14.615 25.579 1.00 15.39 220 VAL A N 1
ATOM 3361 C CA . VAL A 1 221 ? 34.870 13.409 25.242 1.00 16.77 220 VAL A CA 1
ATOM 3362 C C . VAL A 1 221 ? 33.921 13.080 26.386 1.00 18.34 220 VAL A C 1
ATOM 3363 O O . VAL A 1 221 ? 34.342 12.902 27.536 1.00 20.90 220 VAL A O 1
ATOM 3376 N N . ILE A 1 222 ? 32.642 12.983 26.069 1.00 16.26 221 ILE A N 1
ATOM 3377 C CA . ILE A 1 222 ? 31.625 12.473 26.977 1.00 16.64 221 ILE A CA 1
ATOM 3378 C C . ILE A 1 222 ? 31.365 11.014 26.606 1.00 18.08 221 ILE A C 1
ATOM 3379 O O . ILE A 1 222 ? 31.205 10.679 25.426 1.00 17.36 221 ILE A O 1
ATOM 3395 N N . ASP A 1 223 ? 31.379 10.127 27.600 1.00 19.61 222 ASP A N 1
ATOM 3396 C CA . ASP A 1 223 ? 31.127 8.718 27.325 1.00 17.87 222 ASP A CA 1
ATOM 3397 C C . ASP A 1 223 ? 29.648 8.521 26.993 1.00 17.23 222 ASP A C 1
ATOM 3398 O O . ASP A 1 223 ? 28.778 8.783 27.829 1.00 23.09 222 ASP A O 1
ATOM 3407 N N . GLY A 1 224 ? 29.364 8.049 25.790 1.00 17.10 223 GLY A N 1
ATOM 3408 C CA . GLY A 1 224 ? 27.995 7.882 25.345 1.00 16.82 223 GLY A CA 1
ATOM 3409 C C . GLY A 1 224 ? 27.915 7.789 23.835 1.00 14.87 223 GLY A C 1
ATOM 3410 O O . GLY A 1 224 ? 28.923 7.837 23.126 1.00 18.00 223 GLY A O 1
ATOM 3414 N N . ASP A 1 225 ? 26.679 7.630 23.354 1.00 17.33 224 ASP A N 1
ATOM 3415 C CA . ASP A 1 225 ? 26.397 7.602 21.927 1.00 16.64 224 ASP A CA 1
ATOM 3416 C C . ASP A 1 225 ? 25.915 8.990 21.487 1.00 15.03 224 ASP A C 1
ATOM 3417 O O . ASP A 1 225 ? 26.049 9.969 22.223 1.00 15.77 224 ASP A O 1
ATOM 3426 N N . HIS A 1 226 ? 25.328 9.078 20.287 1.00 15.03 225 HIS A N 1
ATOM 3427 C CA . HIS A 1 226 ? 24.970 10.389 19.731 1.00 13.62 225 HIS A CA 1
ATOM 3428 C C . HIS A 1 226 ? 24.014 11.167 20.627 1.00 15.66 225 HIS A C 1
ATOM 3429 O O . HIS A 1 226 ? 23.964 12.399 20.554 1.00 16.16 225 HIS A O 1
ATOM 3443 N N . PHE A 1 227 ? 23.239 10.497 21.472 1.00 14.01 226 PHE A N 1
ATOM 3444 C CA . PHE A 1 227 ? 22.287 11.190 22.323 1.00 14.93 226 PHE A CA 1
ATOM 3445 C C . PHE A 1 227 ? 22.824 11.463 23.729 1.00 13.12 226 PHE A C 1
ATOM 3446 O O . PHE A 1 227 ? 22.044 11.714 24.653 1.00 14.46 226 PHE A O 1
ATOM 3463 N N . TYR A 1 228 ? 24.143 11.505 23.880 1.00 13.47 227 TYR A N 1
ATOM 3464 C CA . TYR A 1 228 ? 24.756 11.793 25.174 1.00 14.81 227 TYR A CA 1
ATOM 3465 C C . TYR A 1 228 ? 24.246 13.074 25.847 1.00 15.07 227 TYR A C 1
ATOM 3466 O O . TYR A 1 228 ? 24.216 13.115 27.078 1.00 14.73 227 TYR A O 1
ATOM 3484 N N . PRO A 1 229 ? 23.841 14.146 25.145 1.00 13.44 228 PRO A N 1
ATOM 3485 C CA . PRO A 1 229 ? 23.375 15.321 25.908 1.00 13.29 228 PRO A CA 1
ATOM 3486 C C . PRO A 1 229 ? 22.176 15.024 26.787 1.00 14.99 228 PRO A C 1
ATOM 3487 O O . PRO A 1 229 ? 21.999 15.661 27.839 1.00 15.41 228 PRO A O 1
ATOM 3498 N N . ILE A 1 230 ? 21.339 14.089 26.356 1.00 15.29 229 ILE A N 1
ATOM 3499 C CA . ILE A 1 230 ? 20.137 13.687 27.081 1.00 16.84 229 ILE A CA 1
ATOM 3500 C C . ILE A 1 230 ? 20.409 12.480 27.963 1.00 20.64 229 ILE A C 1
ATOM 3501 O O . ILE A 1 230 ? 20.148 12.506 29.163 1.00 22.23 229 ILE A O 1
ATOM 3517 N N . GLN A 1 231 ? 20.988 11.432 27.387 1.00 15.99 230 GLN A N 1
ATOM 3518 C CA . GLN A 1 231 ? 21.213 10.192 28.125 1.00 18.69 230 GLN A CA 1
ATOM 3519 C C . GLN A 1 231 ? 22.326 10.322 29.159 1.00 21.75 230 GLN A C 1
ATOM 3520 O O . GLN A 1 231 ? 22.335 9.574 30.146 1.00 24.26 230 GLN A O 1
ATOM 3534 N N . GLN A 1 232 ? 23.276 11.231 28.947 1.00 16.46 231 GLN A N 1
ATOM 3535 C CA . GLN A 1 232 ? 24.359 11.498 29.883 1.00 16.80 231 GLN A CA 1
ATOM 3536 C C . GLN A 1 232 ? 24.334 12.979 30.259 1.00 17.22 231 GLN A C 1
ATOM 3537 O O . GLN A 1 232 ? 25.364 13.657 30.274 1.00 16.75 231 GLN A O 1
ATOM 3551 N N . ALA A 1 233 ? 23.140 13.464 30.596 1.00 15.39 232 ALA A N 1
ATOM 3552 C CA . ALA A 1 233 ? 22.943 14.874 30.929 1.00 15.77 232 ALA A CA 1
ATOM 3553 C C . ALA A 1 233 ? 23.886 15.345 32.032 1.00 16.18 232 ALA A C 1
ATOM 3554 O O . ALA A 1 233 ? 24.387 16.469 31.990 1.00 15.58 232 ALA A O 1
ATOM 3561 N N . ARG A 1 234 ? 24.113 14.512 33.054 1.00 16.50 233 ARG A N 1
ATOM 3562 C CA . ARG A 1 234 ? 24.980 14.937 34.147 1.00 19.89 233 ARG A CA 1
ATOM 3563 C C . ARG A 1 234 ? 26.385 15.254 33.644 1.00 19.32 233 ARG A C 1
ATOM 3564 O O . ARG A 1 234 ? 26.962 16.283 34.003 1.00 18.19 233 ARG A O 1
ATOM 3585 N N . SER A 1 235 ? 26.941 14.395 32.781 1.00 17.56 234 SER A N 1
ATOM 3586 C CA . SER A 1 235 ? 28.259 14.654 32.209 1.00 17.93 234 SER A CA 1
ATOM 3587 C C . SER A 1 235 ? 28.244 15.889 31.307 1.00 18.55 234 SER A C 1
ATOM 3588 O O . SER A 1 235 ? 29.179 16.706 31.334 1.00 18.92 234 SER A O 1
ATOM 3596 N N . PHE A 1 236 ? 27.196 16.028 30.488 1.00 17.78 235 PHE A N 1
ATOM 3597 C CA . PHE A 1 236 ? 27.082 17.160 29.567 1.00 16.40 235 PHE A CA 1
ATOM 3598 C C . PHE A 1 236 ? 27.096 18.483 30.325 1.00 15.27 235 PHE A C 1
ATOM 3599 O O . PHE A 1 236 ? 27.903 19.373 30.038 1.00 16.10 235 PHE A O 1
ATOM 3616 N N . PHE A 1 237 ? 26.223 18.627 31.318 1.00 15.68 236 PHE A N 1
ATOM 3617 C CA . PHE A 1 237 ? 26.191 19.877 32.072 1.00 14.57 236 PHE A CA 1
ATOM 3618 C C . PHE A 1 237 ? 27.436 20.083 32.917 1.00 15.99 236 PHE A C 1
ATOM 3619 O O . PHE A 1 237 ? 27.884 21.222 33.056 1.00 15.99 236 PHE A O 1
ATOM 3636 N N . THR A 1 238 ? 28.015 19.014 33.466 1.00 16.19 237 THR A N 1
ATOM 3637 C CA . THR A 1 238 ? 29.265 19.152 34.205 1.00 18.31 237 THR A CA 1
ATOM 3638 C C . THR A 1 238 ? 30.338 19.807 33.349 1.00 17.78 237 THR A C 1
ATOM 3639 O O . THR A 1 238 ? 31.028 20.733 33.797 1.00 17.79 237 THR A O 1
ATOM 3650 N N . GLN A 1 239 ? 30.490 19.349 32.102 1.00 17.25 238 GLN A N 1
ATOM 3651 C CA . GLN A 1 239 ? 31.558 19.903 31.280 1.00 17.19 238 GLN A CA 1
ATOM 3652 C C . GLN A 1 239 ? 31.270 21.344 30.900 1.00 16.94 238 GLN A C 1
ATOM 3653 O O . GLN A 1 239 ? 32.186 22.164 30.824 1.00 17.50 238 GLN A O 1
ATOM 3667 N N . ILE A 1 240 ? 30.006 21.688 30.656 1.00 15.76 239 ILE A N 1
ATOM 3668 C CA . ILE A 1 240 ? 29.682 23.084 30.377 1.00 15.70 239 ILE A CA 1
ATOM 3669 C C . ILE A 1 240 ? 30.044 23.963 31.568 1.00 16.45 239 ILE A C 1
ATOM 3670 O O . ILE A 1 240 ? 30.745 24.969 31.433 1.00 18.60 239 ILE A O 1
ATOM 3686 N N . VAL A 1 241 ? 29.566 23.610 32.761 1.00 15.93 240 VAL A N 1
ATOM 3687 C CA . VAL A 1 241 ? 29.804 24.487 33.906 1.00 19.28 240 VAL A CA 1
ATOM 3688 C C . VAL A 1 241 ? 31.295 24.630 34.187 1.00 17.82 240 VAL A C 1
ATOM 3689 O O . VAL A 1 241 ? 31.788 25.742 34.426 1.00 21.22 240 VAL A O 1
ATOM 3702 N N . ARG A 1 242 ? 32.033 23.513 34.154 1.00 17.86 241 ARG A N 1
ATOM 3703 C CA . ARG A 1 242 ? 33.468 23.510 34.463 1.00 20.61 241 ARG A CA 1
ATOM 3704 C C . ARG A 1 242 ? 34.240 24.463 33.567 1.00 21.87 241 ARG A C 1
ATOM 3705 O O . ARG A 1 242 ? 35.245 25.052 33.990 1.00 23.71 241 ARG A O 1
ATOM 3726 N N . HIS A 1 243 ? 33.819 24.599 32.311 1.00 17.88 242 HIS A N 1
ATOM 3727 C CA . HIS A 1 243 ? 34.593 25.347 31.331 1.00 18.15 242 HIS A CA 1
ATOM 3728 C C . HIS A 1 243 ? 34.230 26.826 31.219 1.00 18.00 242 HIS A C 1
ATOM 3729 O O . HIS A 1 243 ? 34.934 27.555 30.519 1.00 19.97 242 HIS A O 1
ATOM 3743 N N . PHE A 1 244 ? 33.162 27.291 31.873 1.00 18.07 243 PHE A N 1
ATOM 3744 C CA . PHE A 1 244 ? 32.757 28.698 31.818 1.00 17.48 243 PHE A CA 1
ATOM 3745 C C . PHE A 1 244 ? 32.567 29.232 33.232 1.00 20.24 243 PHE A C 1
ATOM 3746 O O . PHE A 1 244 ? 31.509 29.756 33.584 1.00 20.35 243 PHE A O 1
ATOM 3763 N N . PRO A 1 245 ? 33.604 29.137 34.071 1.00 21.60 244 PRO A N 1
ATOM 3764 C CA . PRO A 1 245 ? 33.443 29.577 35.466 1.00 24.58 244 PRO A CA 1
ATOM 3765 C C . PRO A 1 245 ? 33.124 31.049 35.598 1.00 26.25 244 PRO A C 1
ATOM 3766 O O . PRO A 1 245 ? 32.448 31.439 36.557 1.00 29.37 244 PRO A O 1
ATOM 3777 N N . HIS A 1 246 ? 33.608 31.883 34.678 1.00 27.26 245 HIS A N 1
ATOM 3778 C CA . HIS A 1 246 ? 33.248 33.298 34.696 1.00 31.14 245 HIS A CA 1
ATOM 3779 C C . HIS A 1 246 ? 31.740 33.475 34.605 1.00 30.98 245 HIS A C 1
ATOM 3780 O O . HIS A 1 246 ? 31.133 34.211 35.392 1.00 33.26 245 HIS A O 1
ATOM 3794 N N . ALA A 1 247 ? 31.112 32.772 33.671 1.00 26.17 246 ALA A N 1
ATOM 3795 C CA . ALA A 1 247 ? 29.689 32.967 33.417 1.00 27.83 246 ALA A CA 1
ATOM 3796 C C . ALA A 1 247 ? 28.850 32.541 34.607 1.00 26.37 246 ALA A C 1
ATOM 3797 O O . ALA A 1 247 ? 27.829 33.170 34.910 1.00 31.84 246 ALA A O 1
ATOM 3804 N N . PHE A 1 248 ? 29.259 31.472 35.286 1.00 26.65 247 PHE A N 1
ATOM 3805 C CA . PHE A 1 248 ? 28.503 30.893 36.383 1.00 30.62 247 PHE A CA 1
ATOM 3806 C C . PHE A 1 248 ? 28.779 31.558 37.725 1.00 37.87 247 PHE A C 1
ATOM 3807 O O . PHE A 1 248 ? 28.096 31.242 38.703 1.00 38.54 247 PHE A O 1
ATOM 3824 N N . SER A 1 249 ? 29.731 32.486 37.791 1.00 36.26 248 SER A N 1
ATOM 3825 C CA . SER A 1 249 ? 29.979 33.234 39.021 1.00 39.51 248 SER A CA 1
ATOM 3826 C C . SER A 1 249 ? 29.145 34.512 39.058 1.00 44.33 248 SER A C 1
ATOM 3827 O O . SER A 1 249 ? 29.680 35.608 39.220 1.00 49.16 248 SER A O 1
#

Nearest PDB structures (foldseek):
  6ba9-assembly1_A  TM=1.004E+00  e=5.197E-57  Escherichia coli
  6ba8-assembly1_A  TM=1.002E+00  e=3.403E-55  Escherichia coli
  3qmv-assembly2_B  TM=8.616E-01  e=1.927E-19  Streptomyces coelicolor
  3qmw-assembly1_D  TM=8.626E-01  e=4.616E-19  Streptomyces coelicolor
  3qmw-assembly1_A  TM=8.386E-01  e=3.196E-18  Streptomyces coelicolor

Foldseek 3Di:
DQKDWQDAADPPWQAEEEEEEAQLDDVVLQVLCSVDPQARHTYIYGHFACDDVRVVGQGAQALLVLLVVVLVVCVVPPDLPGQYEYEYAASRLSNSVSNLVVCVVVVSAHQEYEREHYFAQQDAWPDAQLVDDLVVNLVVVVVQPDDDPVCVVDVVSSVRRVSRNNSRRSRNRVRHDNALVPDAADARAYEYEYEPAAPGADQVRRVVNCSRHDHYDDHDYDYDYSSCCRVVVNSVVVVVCVRRVVNRD

Solvent-accessible surface area: 11251 Å² total; per-residue (Å²): 102,11,27,20,100,21,9,100,47,106,121,74,26,89,1,38,2,0,1,0,1,27,16,30,1,26,32,70,36,0,155,100,0,92,80,77,33,45,10,41,0,20,0,9,2,1,5,3,5,5,7,50,182,17,125,142,75,146,20,45,157,26,3,64,98,2,0,39,84,0,0,79,36,4,84,95,82,27,55,123,131,38,27,13,0,0,0,0,1,17,5,0,0,1,0,0,2,6,0,0,52,46,3,40,119,93,62,67,62,8,59,0,0,0,0,0,2,5,20,0,2,40,47,101,25,149,49,48,1,40,137,74,93,69,66,75,0,2,53,34,12,46,69,27,51,62,32,58,66,121,13,122,142,61,116,143,71,24,72,79,89,10,77,17,20,63,8,2,21,112,1,16,26,60,17,63,38,133,34,32,124,83,17,86,52,7,134,7,56,5,1,0,0,2,9,46,139,11,156,27,3,40,113,124,26,0,18,21,0,127,115,3,7,54,103,45,68,27,20,34,74,5,108,19,78,15,32,0,4,17,125,76,3,151,47,1,2,66,32,0,48,152,48,4,82,94,4,29,127

Sequence (249 aa):
AMCIPLWPARNGNTAHLVMCPFAGGSSSAFRHWQAEQLADCALSLVTWPGRDRLRHLEPLRSITQLAALLANELEASVSPDTPLLLAGHAMGAQVAFETCRLLEQRGLAPQGLIISGCHAPHLHSERQLSHRDDADFIAELIDIGGCSPELRENQELMSLFLPLLRADFYATESYHYDSPDVCPPLRTPALLLCGSHDREASWQQVDAWRQWLSHVTGPVVIDGDHFYPIQQARSFFTQIVRHFPHAFS

Radius of gyration: 17.1 Å; Cα contacts (8 Å, |Δi|>4): 491; chains: 1; bounding box: 40×42×45 Å

Organism: Escherichia coli (NCBI:txid562)